Protein AF-A0A2M9P1R9-F1 (afdb_monomer_lite)

Foldseek 3Di:
DQQAPDPVLQHGDPPDDPVNLVVLVVVLVPDDDDDVSVVSVVSSVSSVVNNVVVVVLVVLLVVLVCLLCQQAPDPVLQHGDPPRDPVSLVVSVVSLVPHDDDDSSVVSVVSSVSSVVNNVVVVVLVVLLVVLVCLLCQQAPDPVLQHGDPPRDPVSLVVSLVSLVPHDDDDSSVVSVVSSVSSVVNNVVVVVVVVVVVVLVVLQCQQAPDPVSPHGDPPRDPVSVVVSVD

Sequence (230 aa):
EDLFTNDKFDTLKGSTNQGAIDEAQAAVNKLPAGAEKDRLQDLVNKAKDLLKKKEEAEKEQADAKKKVEDLFTDNKFDTLKGSTNQAAVDEAQAAVNKLPAGAEKDRLQNLVNKAKDLLKKKEEAEKEQADAKKKVEDLFTDNKFDTLKGSTNQAAVDEAEAAVNKLPAGAEKDRLQDLVNKAKDLLKKKEEAEKEQADAKKKVEDLFTDNKFDTLKGSTNQAAVDEAQA

pLDDT: mean 95.57, std 3.81, range [62.47, 98.81]

Secondary structure (DSSP, 8-state):
-TTBSSTT--SB-TT--HHHHHHHHHHHHTSPSSHHHHHHHHHHHHHHHHHHHHHHHHHHHHHHHHHHHTTBSSTT--SB-TT--HHHHHHHHHHHHHSPSSHHHHHHHHHHHHHHHHHHHHHHHHHHHHHHHHHHHTTBSSTT--SB-TT--HHHHHHHHHHHHHSPSSHHHHHHHHHHHHHHHHHHHHHHHHHHHHHHHHHHHTTBSSTT--SB-TT--HHHHHHHH-

Structure (mmCIF, N/CA/C/O backbone):
data_AF-A0A2M9P1R9-F1
#
_entry.id   AF-A0A2M9P1R9-F1
#
loop_
_atom_site.group_PDB
_atom_site.id
_atom_site.type_symbol
_atom_site.label_atom_id
_atom_site.label_alt_id
_atom_site.label_comp_id
_atom_site.label_asym_id
_atom_site.label_entity_id
_atom_site.label_seq_id
_atom_site.pdbx_PDB_ins_code
_atom_site.Cartn_x
_atom_site.Cartn_y
_atom_site.Cartn_z
_atom_site.occupancy
_atom_site.B_iso_or_equiv
_atom_site.auth_seq_id
_atom_site.auth_comp_id
_atom_site.auth_asym_id
_atom_site.auth_atom_id
_atom_site.pdbx_PDB_model_num
ATOM 1 N N . GLU A 1 1 ? 29.210 -3.640 -43.441 1.00 62.47 1 GLU A N 1
ATOM 2 C CA . GLU A 1 1 ? 27.883 -4.299 -43.368 1.00 62.47 1 GLU A CA 1
ATOM 3 C C . GLU A 1 1 ? 27.791 -5.288 -42.201 1.00 62.47 1 GLU A C 1
ATOM 5 O O . GLU A 1 1 ? 26.739 -5.388 -41.585 1.00 62.47 1 GLU A O 1
ATOM 10 N N . ASP A 1 2 ? 28.905 -5.896 -41.777 1.00 85.44 2 ASP A N 1
ATOM 11 C CA . ASP A 1 2 ? 28.933 -6.906 -40.707 1.00 85.44 2 ASP A CA 1
ATOM 12 C C . ASP A 1 2 ? 28.475 -6.482 -39.297 1.00 85.44 2 ASP A C 1
ATOM 14 O O . ASP A 1 2 ? 28.305 -7.344 -38.436 1.00 85.44 2 ASP A O 1
ATOM 18 N N . LEU A 1 3 ? 28.240 -5.190 -39.050 1.00 93.25 3 LEU A N 1
ATOM 19 C CA . LEU A 1 3 ? 27.732 -4.670 -37.773 1.00 93.25 3 LEU A CA 1
ATOM 20 C C . LEU A 1 3 ? 26.210 -4.833 -37.608 1.00 93.25 3 LEU A C 1
ATOM 22 O O . LEU A 1 3 ? 25.693 -4.714 -36.499 1.00 93.25 3 LEU A O 1
ATOM 26 N N . PHE A 1 4 ? 25.477 -5.087 -38.692 1.00 96.25 4 PHE A N 1
ATOM 27 C CA . PHE A 1 4 ? 24.015 -5.055 -38.700 1.00 96.25 4 PHE A CA 1
ATOM 28 C C . PHE A 1 4 ? 23.417 -6.438 -38.949 1.00 96.25 4 PHE A C 1
ATOM 30 O O . PHE A 1 4 ? 24.048 -7.302 -39.556 1.00 96.25 4 PHE A O 1
ATOM 37 N N . THR A 1 5 ? 22.195 -6.665 -38.469 1.00 94.00 5 THR A N 1
ATOM 38 C CA . THR A 1 5 ? 21.469 -7.931 -38.686 1.00 94.00 5 THR A CA 1
ATOM 39 C C . THR A 1 5 ? 20.738 -7.985 -40.025 1.00 94.00 5 THR A C 1
ATOM 41 O O . THR A 1 5 ? 20.288 -9.058 -40.420 1.00 94.00 5 THR A O 1
ATOM 44 N N . ASN A 1 6 ? 20.580 -6.845 -40.702 1.00 90.75 6 ASN A N 1
ATOM 45 C CA . ASN A 1 6 ? 19.807 -6.720 -41.930 1.00 90.75 6 ASN A CA 1
ATOM 46 C C . ASN A 1 6 ? 20.352 -5.609 -42.845 1.00 90.75 6 ASN A C 1
ATOM 48 O O . ASN A 1 6 ? 21.078 -4.715 -42.404 1.00 90.75 6 ASN A O 1
ATOM 52 N N . ASP A 1 7 ? 19.907 -5.628 -44.102 1.00 92.12 7 ASP A N 1
ATOM 53 C CA . ASP A 1 7 ? 20.317 -4.673 -45.143 1.00 92.12 7 ASP A CA 1
ATOM 54 C C . ASP A 1 7 ? 19.655 -3.289 -45.011 1.00 92.12 7 ASP A C 1
ATOM 56 O O . ASP A 1 7 ? 19.981 -2.357 -45.743 1.00 92.12 7 ASP A O 1
ATOM 60 N N . LYS A 1 8 ? 18.715 -3.119 -44.068 1.00 93.00 8 LYS A N 1
ATOM 61 C CA . LYS A 1 8 ? 18.160 -1.800 -43.705 1.00 93.00 8 LYS A CA 1
ATOM 62 C C . LYS A 1 8 ? 19.070 -1.049 -42.730 1.00 93.00 8 LYS A C 1
ATOM 64 O O . LYS A 1 8 ? 18.886 0.153 -42.499 1.00 93.00 8 LYS A O 1
ATOM 69 N N . PHE A 1 9 ? 20.058 -1.740 -42.156 1.00 92.94 9 PHE A N 1
ATOM 70 C CA . PHE A 1 9 ? 21.024 -1.207 -41.203 1.00 92.94 9 PHE A CA 1
ATOM 71 C C . PHE A 1 9 ? 20.356 -0.495 -40.017 1.00 92.94 9 PHE A C 1
ATOM 73 O O . PHE A 1 9 ? 20.849 0.523 -39.540 1.00 92.94 9 PHE A O 1
ATOM 80 N N . ASP A 1 10 ? 19.172 -0.943 -39.602 1.00 93.44 10 ASP A N 1
ATOM 81 C CA . ASP A 1 10 ? 18.395 -0.339 -38.508 1.00 93.44 10 ASP A CA 1
ATOM 82 C C . ASP A 1 10 ? 18.573 -1.079 -37.174 1.00 93.44 10 ASP A C 1
ATOM 84 O O . ASP A 1 10 ? 18.179 -0.570 -36.127 1.00 93.44 10 ASP A O 1
ATOM 88 N N . THR A 1 11 ? 19.215 -2.247 -37.211 1.00 93.75 11 THR A N 1
ATOM 89 C CA . THR A 1 11 ? 19.375 -3.144 -36.070 1.00 93.75 11 THR A CA 1
ATOM 90 C C . THR A 1 11 ? 20.806 -3.675 -36.020 1.00 93.75 11 THR A C 1
ATOM 92 O O . THR A 1 11 ? 21.310 -4.231 -37.000 1.00 93.75 11 THR A O 1
ATOM 95 N N . LEU A 1 12 ? 21.467 -3.507 -34.874 1.00 95.62 12 LEU A N 1
ATOM 96 C CA . LEU A 1 12 ? 22.817 -4.022 -34.633 1.00 95.62 12 LEU A CA 1
ATOM 97 C C . LEU A 1 12 ? 22.803 -5.523 -34.333 1.00 95.62 12 LEU A C 1
ATOM 99 O O . LEU A 1 12 ? 21.869 -6.027 -33.704 1.00 95.62 12 LEU A O 1
ATOM 103 N N . LYS A 1 13 ? 23.868 -6.238 -34.718 1.00 94.31 13 LYS A N 1
ATOM 104 C CA . LYS A 1 13 ? 24.089 -7.606 -34.226 1.00 94.31 13 LYS A CA 1
ATOM 105 C C . LYS A 1 13 ? 24.309 -7.573 -32.710 1.00 94.31 13 LYS A C 1
ATOM 107 O O . LYS A 1 13 ? 24.855 -6.617 -32.164 1.00 94.31 13 LYS A O 1
ATOM 112 N N . GLY A 1 14 ? 23.935 -8.652 -32.019 1.00 88.56 14 GLY A N 1
ATOM 113 C CA . GLY A 1 14 ? 24.129 -8.761 -30.566 1.00 88.56 14 GLY A CA 1
ATOM 114 C C . GLY A 1 14 ? 25.594 -8.619 -30.128 1.00 88.56 14 GLY A C 1
ATOM 115 O O . GLY A 1 14 ? 25.853 -8.108 -29.043 1.00 88.56 14 GLY A O 1
ATOM 116 N N . SER A 1 15 ? 26.535 -9.009 -30.994 1.00 91.56 15 SER A N 1
ATOM 117 C CA . SER A 1 15 ? 27.983 -8.902 -30.785 1.00 91.56 15 SER A CA 1
ATOM 118 C C . SER A 1 15 ? 28.572 -7.523 -31.102 1.00 91.56 15 SER A C 1
ATOM 120 O O . SER A 1 15 ? 29.753 -7.304 -30.845 1.00 91.56 15 SER A O 1
ATOM 122 N N . THR A 1 16 ? 27.798 -6.598 -31.676 1.00 95.50 16 THR A N 1
ATOM 123 C CA . THR A 1 16 ? 28.301 -5.264 -32.005 1.00 95.50 16 THR A CA 1
ATOM 124 C C . THR A 1 16 ? 28.419 -4.423 -30.741 1.00 95.50 16 THR A C 1
ATOM 126 O O . THR A 1 16 ? 27.421 -4.063 -30.119 1.00 95.50 16 THR A O 1
ATOM 129 N N . ASN A 1 17 ? 29.661 -4.114 -30.382 1.00 95.38 17 ASN A N 1
ATOM 130 C CA . ASN A 1 17 ? 30.047 -3.258 -29.268 1.00 95.38 17 ASN A CA 1
ATOM 131 C C . ASN A 1 17 ? 30.919 -2.097 -29.778 1.00 95.38 17 ASN A C 1
ATOM 133 O O . ASN A 1 17 ? 31.201 -2.005 -30.976 1.00 95.38 17 ASN A O 1
ATOM 137 N N . GLN A 1 18 ? 31.364 -1.224 -28.870 1.00 95.88 18 GLN A N 1
ATOM 138 C CA . GLN A 1 18 ? 32.202 -0.080 -29.234 1.00 95.88 18 GLN A CA 1
ATOM 139 C C . GLN A 1 18 ? 33.486 -0.508 -29.966 1.00 95.88 18 GLN A C 1
ATOM 141 O O . GLN A 1 18 ? 33.831 0.095 -30.975 1.00 95.88 18 GLN A O 1
ATOM 146 N N . GLY A 1 19 ? 34.129 -1.602 -29.540 1.00 96.50 19 GLY A N 1
ATOM 147 C CA . GLY A 1 19 ? 35.334 -2.126 -30.193 1.00 96.50 19 GLY A CA 1
ATOM 148 C C . GLY A 1 19 ? 35.099 -2.544 -31.648 1.00 96.50 19 GLY A C 1
ATOM 149 O O . GLY A 1 19 ? 35.851 -2.142 -32.530 1.00 96.50 19 GLY A O 1
ATOM 150 N N . ALA A 1 20 ? 34.010 -3.265 -31.929 1.00 96.50 20 ALA A N 1
ATOM 151 C CA . ALA A 1 20 ? 33.646 -3.652 -33.295 1.00 96.50 20 ALA A CA 1
ATOM 152 C C . ALA A 1 20 ? 33.362 -2.432 -34.193 1.00 96.50 20 ALA A C 1
ATOM 154 O O . ALA A 1 20 ? 33.683 -2.428 -35.384 1.00 96.50 20 ALA A O 1
ATOM 155 N N . ILE A 1 21 ? 32.767 -1.378 -33.627 1.00 97.25 21 ILE A N 1
ATOM 156 C CA . ILE A 1 21 ? 32.527 -0.116 -34.335 1.00 97.25 21 ILE A CA 1
ATOM 157 C C . ILE A 1 21 ? 33.845 0.628 -34.589 1.00 97.25 21 ILE A C 1
ATOM 159 O O . ILE A 1 21 ? 34.036 1.159 -35.684 1.00 97.25 21 ILE A O 1
ATOM 163 N N . ASP A 1 22 ? 34.759 0.652 -33.619 1.00 97.62 22 ASP A N 1
ATOM 164 C CA . ASP A 1 22 ? 36.067 1.300 -33.746 1.00 97.62 22 ASP A CA 1
ATOM 165 C C . ASP A 1 22 ? 36.947 0.600 -34.793 1.00 97.62 22 ASP A C 1
ATOM 167 O O . ASP A 1 22 ? 37.595 1.261 -35.609 1.00 97.62 22 ASP A O 1
ATOM 171 N N . GLU A 1 23 ? 36.912 -0.733 -34.847 1.00 96.56 23 GLU A N 1
ATOM 172 C CA . GLU A 1 23 ? 37.567 -1.524 -35.894 1.00 96.56 23 GLU A CA 1
ATOM 173 C C . GLU A 1 23 ? 37.007 -1.200 -37.286 1.00 96.56 23 GLU A C 1
ATOM 175 O O . GLU A 1 23 ? 37.770 -0.948 -38.226 1.00 96.56 23 GLU A O 1
ATOM 180 N N . ALA A 1 24 ? 35.677 -1.132 -37.420 1.00 96.12 24 ALA A N 1
ATOM 181 C CA . ALA A 1 24 ? 35.032 -0.737 -38.669 1.00 96.12 24 ALA A CA 1
ATOM 182 C C . ALA A 1 24 ? 35.410 0.699 -39.067 1.00 96.12 24 ALA A C 1
ATOM 184 O O . ALA A 1 24 ? 35.741 0.955 -40.226 1.00 96.12 24 ALA A O 1
ATOM 185 N N . GLN A 1 25 ? 35.439 1.629 -38.109 1.00 97.31 25 GLN A N 1
ATOM 186 C CA . GLN A 1 25 ? 35.868 3.009 -38.329 1.00 97.31 25 GLN A CA 1
ATOM 187 C C . GLN A 1 25 ? 37.317 3.077 -38.832 1.00 97.31 25 GLN A C 1
ATOM 189 O O . GLN A 1 25 ? 37.615 3.819 -39.771 1.00 97.31 25 GLN A O 1
ATOM 194 N N . ALA A 1 26 ? 38.221 2.295 -38.238 1.00 97.44 26 ALA A N 1
ATOM 195 C CA . ALA A 1 26 ? 39.617 2.230 -38.654 1.00 97.44 26 ALA A CA 1
ATOM 196 C C . ALA A 1 26 ? 39.770 1.663 -40.075 1.00 97.44 26 ALA A C 1
ATOM 198 O O . ALA A 1 26 ? 40.600 2.154 -40.842 1.00 97.44 26 ALA A O 1
ATOM 199 N N . ALA A 1 27 ? 38.964 0.664 -40.446 1.00 96.50 27 ALA A N 1
ATOM 200 C CA . ALA A 1 27 ? 38.936 0.125 -41.803 1.00 96.50 27 ALA A CA 1
ATOM 201 C C . ALA A 1 27 ? 38.442 1.166 -42.823 1.00 96.50 27 ALA A C 1
ATOM 203 O O . ALA A 1 27 ? 39.102 1.378 -43.840 1.00 96.50 27 ALA A O 1
ATOM 204 N N . VAL A 1 28 ? 37.350 1.879 -42.521 1.00 97.12 28 VAL A N 1
ATOM 205 C CA . VAL A 1 28 ? 36.814 2.955 -43.376 1.00 97.12 28 VAL A CA 1
ATOM 206 C C . VAL A 1 28 ? 37.830 4.084 -43.560 1.00 97.12 28 VAL A C 1
ATOM 208 O O . VAL A 1 28 ? 38.023 4.576 -44.672 1.00 97.12 28 VAL A O 1
ATOM 211 N N . ASN A 1 29 ? 38.556 4.458 -42.503 1.00 97.12 29 ASN A N 1
ATOM 212 C CA . ASN A 1 29 ? 39.554 5.528 -42.562 1.00 97.12 29 ASN A CA 1
ATOM 213 C C . ASN A 1 29 ? 40.693 5.248 -43.557 1.00 97.12 29 ASN A C 1
ATOM 215 O O . ASN A 1 29 ? 41.215 6.199 -44.142 1.00 97.12 29 ASN A O 1
ATOM 219 N N . LYS A 1 30 ? 41.039 3.971 -43.785 1.00 97.25 30 LYS A N 1
ATOM 220 C CA . LYS A 1 30 ? 42.086 3.540 -44.733 1.00 97.25 30 LYS A CA 1
ATOM 221 C C . LYS A 1 30 ? 41.665 3.635 -46.202 1.00 97.25 30 LYS A C 1
ATOM 223 O O . LYS A 1 30 ? 42.525 3.541 -47.074 1.00 97.25 30 LYS A O 1
ATOM 228 N N . LEU A 1 31 ? 40.374 3.804 -46.491 1.00 96.31 31 LEU A N 1
ATOM 229 C CA . LEU A 1 31 ? 39.885 3.909 -47.863 1.00 96.31 31 LEU A CA 1
ATOM 230 C C . LEU A 1 31 ? 40.268 5.262 -48.490 1.00 96.31 31 LEU A C 1
ATOM 232 O O . LEU A 1 31 ? 40.310 6.280 -47.783 1.00 96.31 31 LEU A O 1
ATOM 236 N N . PRO A 1 32 ? 40.517 5.311 -49.810 1.00 96.69 32 PRO A N 1
ATOM 237 C CA . PRO A 1 32 ? 40.631 6.574 -50.531 1.00 96.69 32 PRO A CA 1
ATOM 238 C C . PRO A 1 32 ? 39.305 7.348 -50.482 1.00 96.69 32 PRO A C 1
ATOM 240 O O . PRO A 1 32 ? 38.240 6.767 -50.279 1.00 96.69 32 PRO A O 1
ATOM 243 N N . ALA A 1 33 ? 39.369 8.669 -50.655 1.00 96.88 33 ALA A N 1
ATOM 244 C CA . ALA A 1 33 ? 38.169 9.499 -50.720 1.00 96.88 33 ALA A CA 1
ATOM 245 C C . ALA A 1 33 ? 37.286 9.096 -51.914 1.00 96.88 33 ALA A C 1
ATOM 247 O O . ALA A 1 33 ? 37.792 8.843 -53.008 1.00 96.88 33 ALA A O 1
ATOM 248 N N . GLY A 1 34 ? 35.973 9.045 -51.695 1.00 97.00 34 GLY A N 1
ATOM 249 C CA . GLY A 1 34 ? 34.996 8.677 -52.713 1.00 97.00 34 GLY A CA 1
ATOM 250 C C . GLY A 1 34 ? 33.681 8.202 -52.102 1.00 97.00 34 GLY A C 1
ATOM 251 O O . GLY A 1 34 ? 33.606 7.918 -50.908 1.00 97.00 34 GLY A O 1
ATOM 252 N N . ALA A 1 35 ? 32.665 8.056 -52.953 1.00 97.06 35 ALA A N 1
ATOM 253 C CA . ALA A 1 35 ? 31.289 7.780 -52.537 1.00 97.06 35 ALA A CA 1
ATOM 254 C C . ALA A 1 35 ? 31.135 6.541 -51.634 1.00 97.06 35 ALA A C 1
ATOM 256 O O . ALA A 1 35 ? 30.308 6.540 -50.728 1.00 97.06 35 ALA A O 1
ATOM 257 N N . GLU A 1 36 ? 31.939 5.493 -51.844 1.00 95.44 36 GLU A N 1
ATOM 258 C CA . GLU A 1 36 ? 31.879 4.291 -51.001 1.00 95.44 36 GLU A CA 1
ATOM 259 C C . GLU A 1 36 ? 32.439 4.542 -49.594 1.00 95.44 36 GLU A C 1
ATOM 261 O O . GLU A 1 36 ? 31.877 4.060 -48.613 1.00 95.44 36 GLU A O 1
ATOM 266 N N . LYS A 1 37 ? 33.509 5.341 -49.468 1.00 96.38 37 LYS A N 1
ATOM 267 C CA . LYS A 1 37 ? 34.027 5.743 -48.155 1.00 96.38 37 LYS A CA 1
ATOM 268 C C . LYS A 1 37 ? 32.981 6.557 -47.398 1.00 96.38 37 LYS A C 1
ATOM 270 O O . LYS A 1 37 ? 32.765 6.289 -46.220 1.00 96.38 37 LYS A O 1
ATOM 275 N N . ASP A 1 38 ? 32.318 7.487 -48.081 1.00 97.38 38 ASP A N 1
ATOM 276 C CA . ASP A 1 38 ? 31.268 8.322 -47.492 1.00 97.38 38 ASP A CA 1
ATOM 277 C C . ASP A 1 38 ? 30.080 7.461 -47.027 1.00 97.38 38 ASP A C 1
ATOM 279 O O . ASP A 1 38 ? 29.680 7.527 -45.866 1.00 97.38 38 ASP A O 1
ATOM 283 N N . ARG A 1 39 ? 29.602 6.540 -47.877 1.00 96.31 39 ARG A N 1
ATOM 284 C CA . ARG A 1 39 ? 28.540 5.579 -47.528 1.00 96.31 39 ARG A CA 1
ATOM 285 C C . ARG A 1 39 ? 28.902 4.732 -46.305 1.00 96.31 39 ARG A C 1
ATOM 287 O O . ARG A 1 39 ? 28.077 4.542 -45.411 1.00 96.31 39 ARG A O 1
ATOM 294 N N . LEU A 1 40 ? 30.117 4.184 -46.255 1.00 96.25 40 LEU A N 1
ATOM 295 C CA . LEU A 1 40 ? 30.555 3.363 -45.125 1.00 96.25 40 LEU A CA 1
ATOM 296 C C . LEU A 1 40 ? 30.740 4.195 -43.850 1.00 96.25 40 LEU A C 1
ATOM 298 O O . LEU A 1 40 ? 30.442 3.706 -42.759 1.00 96.25 40 LEU A O 1
ATOM 302 N N . GLN A 1 41 ? 31.178 5.449 -43.974 1.00 96.88 41 GLN A N 1
ATOM 303 C CA . GLN A 1 41 ? 31.269 6.380 -42.855 1.00 96.88 41 GLN A CA 1
ATOM 304 C C . GLN A 1 41 ? 29.885 6.672 -42.259 1.00 96.88 41 GLN A C 1
ATOM 306 O O . GLN A 1 41 ? 29.736 6.650 -41.034 1.00 96.88 41 GLN A O 1
ATOM 311 N N . ASP A 1 42 ? 28.867 6.860 -43.100 1.00 96.62 42 ASP A N 1
ATOM 312 C CA . ASP A 1 42 ? 27.479 7.036 -42.664 1.00 96.62 42 ASP A CA 1
ATOM 313 C C . ASP A 1 42 ? 26.949 5.799 -41.931 1.00 96.62 42 ASP A C 1
ATOM 315 O O . ASP A 1 42 ? 26.317 5.920 -40.879 1.00 96.62 42 ASP A O 1
ATOM 319 N N . LEU A 1 43 ? 27.255 4.593 -42.422 1.00 96.69 43 LEU A N 1
ATOM 320 C CA . LEU A 1 43 ? 26.881 3.348 -41.743 1.00 96.69 43 LEU A CA 1
ATOM 321 C C . LEU A 1 43 ? 27.576 3.190 -40.385 1.00 96.69 43 LEU A C 1
ATOM 323 O O . LEU A 1 43 ? 26.938 2.764 -39.423 1.00 96.69 43 LEU A O 1
ATOM 327 N N . VAL A 1 44 ? 28.857 3.553 -40.273 1.00 96.75 44 VAL A N 1
ATOM 328 C CA . VAL A 1 44 ? 29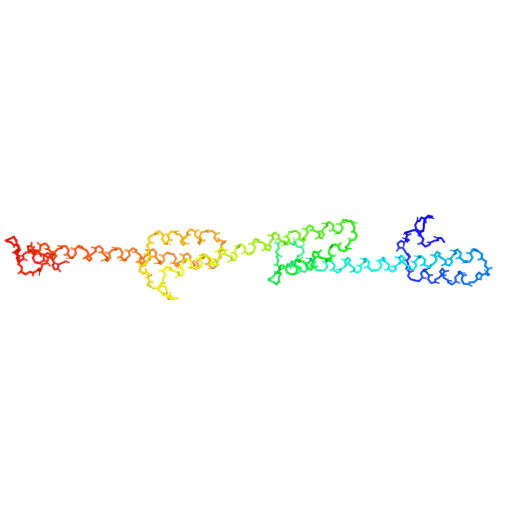.575 3.544 -38.989 1.00 96.75 44 VAL A CA 1
ATOM 329 C C . VAL A 1 44 ? 28.961 4.553 -38.014 1.00 96.75 44 VAL A C 1
ATOM 331 O O . VAL A 1 44 ? 28.756 4.225 -36.845 1.00 96.75 44 VAL A O 1
ATOM 334 N N . ASN A 1 45 ? 28.607 5.754 -38.477 1.00 96.69 45 ASN A N 1
ATOM 335 C CA . ASN A 1 45 ? 27.930 6.757 -37.650 1.00 96.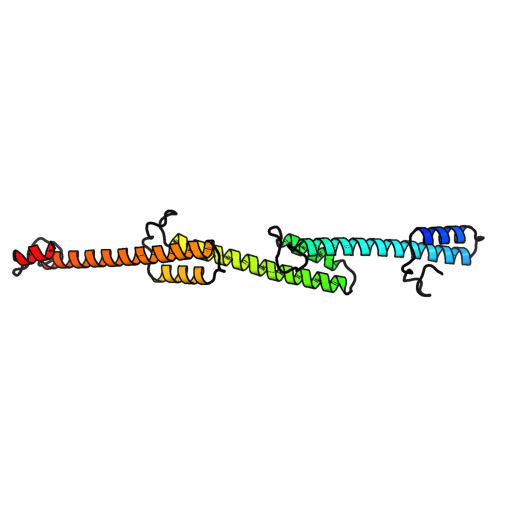69 45 ASN A CA 1
ATOM 336 C C . ASN A 1 45 ? 26.548 6.267 -37.188 1.00 96.69 45 ASN A C 1
ATOM 338 O O . ASN A 1 45 ? 26.240 6.329 -35.999 1.00 96.69 45 ASN A O 1
ATOM 342 N N . LYS A 1 46 ? 25.763 5.662 -38.087 1.00 96.25 46 LYS A N 1
ATOM 343 C CA . LYS A 1 46 ? 24.479 5.035 -37.745 1.00 96.25 46 LYS A CA 1
ATOM 344 C C . LYS A 1 46 ? 24.642 3.923 -36.705 1.00 96.25 46 LYS A C 1
ATOM 346 O O . LYS A 1 46 ? 23.829 3.821 -35.789 1.00 96.25 46 LYS A O 1
ATOM 351 N N . ALA A 1 47 ? 25.691 3.105 -36.813 1.00 96.75 47 ALA A N 1
ATOM 352 C CA . ALA A 1 47 ? 25.981 2.068 -35.827 1.00 96.75 47 ALA A CA 1
ATOM 353 C C . ALA A 1 47 ? 26.286 2.660 -34.440 1.00 96.75 47 ALA A C 1
ATOM 355 O O . ALA A 1 47 ? 25.784 2.138 -33.447 1.00 96.75 47 ALA A O 1
ATOM 356 N N . LYS A 1 48 ? 27.043 3.768 -34.366 1.00 96.62 48 LYS A N 1
ATOM 357 C CA . LYS A 1 48 ? 27.309 4.488 -33.104 1.00 96.62 48 LYS A CA 1
ATOM 358 C C . LYS A 1 48 ? 26.017 4.986 -32.459 1.00 96.62 48 LYS A C 1
ATOM 360 O O . LYS A 1 48 ? 25.801 4.757 -31.271 1.00 96.62 48 LYS A O 1
ATOM 365 N N . ASP A 1 49 ? 25.137 5.603 -33.245 1.00 96.56 49 ASP A N 1
ATOM 366 C CA . ASP A 1 49 ? 23.855 6.109 -32.748 1.00 96.56 49 ASP A CA 1
ATOM 367 C C . ASP A 1 49 ? 22.950 4.984 -32.229 1.00 96.56 49 ASP A C 1
ATOM 369 O O . ASP A 1 49 ? 22.316 5.123 -31.181 1.00 96.56 49 ASP A O 1
ATOM 373 N N . LEU A 1 50 ? 22.889 3.854 -32.941 1.00 95.81 50 LEU A N 1
ATOM 374 C CA . LEU A 1 50 ? 22.121 2.688 -32.503 1.00 95.81 50 LEU A CA 1
ATOM 375 C C . LEU A 1 50 ? 22.710 2.044 -31.245 1.00 95.81 50 LEU A C 1
ATOM 377 O O . LEU A 1 50 ? 21.944 1.644 -30.370 1.00 95.81 50 LEU A O 1
ATOM 381 N N . LEU A 1 51 ? 24.041 1.960 -31.133 1.00 95.75 51 LEU A N 1
ATOM 382 C CA . LEU A 1 51 ? 24.694 1.416 -29.943 1.00 95.75 51 LEU A CA 1
ATOM 383 C C . LEU A 1 51 ? 24.381 2.284 -28.723 1.00 95.75 51 LEU A C 1
ATOM 385 O O . LEU A 1 51 ? 23.943 1.761 -27.704 1.00 95.75 51 LEU A O 1
ATOM 389 N N . LYS A 1 52 ? 24.496 3.609 -28.859 1.00 95.44 52 LYS A N 1
ATOM 390 C CA . LYS A 1 52 ? 24.146 4.551 -27.793 1.00 95.44 52 LYS A CA 1
ATOM 391 C C . LYS A 1 52 ? 22.689 4.396 -27.344 1.00 95.44 52 LYS A C 1
ATOM 393 O O . LYS A 1 52 ? 22.428 4.293 -26.150 1.00 95.44 52 LYS A O 1
ATOM 398 N N . LYS A 1 53 ? 21.742 4.319 -28.288 1.00 92.75 53 LYS A N 1
ATOM 399 C CA . LYS A 1 53 ? 20.319 4.088 -27.972 1.00 92.75 53 LYS A CA 1
ATOM 400 C C . LYS A 1 53 ? 20.091 2.757 -27.259 1.00 92.75 53 LYS A C 1
ATOM 402 O O . LYS A 1 53 ? 19.267 2.687 -26.353 1.00 92.75 53 LYS A O 1
ATOM 407 N N . LYS A 1 54 ? 20.804 1.703 -27.666 1.00 91.12 54 LYS A N 1
ATOM 408 C CA . LYS A 1 54 ? 20.739 0.390 -27.017 1.00 91.12 54 LYS A CA 1
ATOM 409 C C . LYS A 1 54 ? 21.228 0.472 -25.568 1.00 91.12 54 LYS A C 1
ATOM 411 O O . LYS A 1 54 ? 20.530 0.004 -24.677 1.00 91.12 54 LYS A O 1
ATOM 416 N N . GLU A 1 55 ? 22.373 1.107 -25.327 1.00 92.44 55 GLU A N 1
ATOM 417 C CA . GLU A 1 55 ? 22.921 1.293 -23.977 1.00 92.44 55 GLU A CA 1
ATOM 418 C C . GLU A 1 55 ? 22.006 2.144 -23.083 1.00 92.44 55 GLU A C 1
ATOM 420 O O . GLU A 1 55 ? 21.852 1.863 -21.895 1.00 92.44 55 GLU A O 1
ATOM 425 N N . GLU A 1 56 ? 21.387 3.191 -23.635 1.00 92.31 56 GLU A N 1
ATOM 426 C CA . GLU A 1 56 ? 20.390 4.002 -22.928 1.00 92.31 56 GLU A CA 1
ATOM 427 C C . GLU A 1 56 ? 19.156 3.167 -22.558 1.00 92.31 56 GLU A C 1
ATOM 429 O O . GLU A 1 56 ? 18.754 3.167 -21.395 1.00 92.31 56 GLU A O 1
ATOM 434 N N . ALA A 1 57 ? 18.615 2.383 -23.496 1.00 90.38 57 ALA A N 1
ATOM 435 C CA . ALA A 1 57 ? 17.476 1.503 -23.240 1.00 90.38 57 ALA A CA 1
ATOM 436 C C . ALA A 1 57 ? 17.783 0.426 -22.181 1.00 90.38 57 ALA A C 1
ATOM 438 O O . ALA A 1 57 ? 16.943 0.146 -21.327 1.00 90.38 57 ALA A O 1
ATOM 439 N N . GLU A 1 58 ? 18.989 -0.153 -22.189 1.00 91.94 58 GLU A N 1
ATOM 440 C CA . GLU A 1 58 ? 19.431 -1.112 -21.166 1.00 91.94 58 GLU A CA 1
ATOM 441 C C . GLU A 1 58 ? 19.506 -0.465 -19.772 1.00 91.94 58 GLU A C 1
ATOM 443 O O . GLU A 1 58 ? 19.076 -1.064 -18.782 1.00 91.94 58 GLU A O 1
ATOM 448 N N . LYS A 1 59 ? 19.991 0.783 -19.678 1.00 94.12 59 LYS A N 1
ATOM 449 C CA . LYS A 1 59 ? 20.010 1.544 -18.416 1.00 94.12 59 LYS A CA 1
ATOM 450 C C . LYS A 1 59 ? 18.605 1.854 -17.915 1.00 94.12 59 LYS A C 1
ATOM 452 O O . LYS A 1 59 ? 18.338 1.682 -16.728 1.00 94.12 59 LYS A O 1
ATOM 457 N N . GLU A 1 60 ? 17.70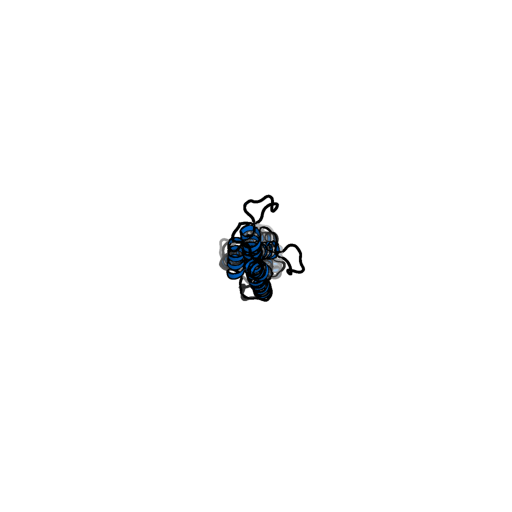9 2.289 -18.798 1.00 95.50 60 GLU A N 1
ATOM 458 C CA . GLU A 1 60 ? 16.310 2.548 -18.447 1.00 95.50 60 GLU A CA 1
ATOM 459 C C . GLU A 1 60 ? 15.606 1.274 -17.973 1.00 95.50 60 GLU A C 1
ATOM 461 O O . GLU A 1 60 ? 14.891 1.301 -16.971 1.00 95.50 60 GLU A O 1
ATOM 466 N N . GLN A 1 61 ? 15.855 0.141 -18.636 1.00 96.25 61 GLN A N 1
ATOM 467 C CA . GLN A 1 61 ? 15.320 -1.159 -18.234 1.00 96.25 61 GLN A CA 1
ATOM 468 C C . GLN A 1 61 ? 15.821 -1.575 -16.847 1.00 96.25 61 GLN A C 1
ATOM 470 O O . GLN A 1 61 ? 15.025 -2.025 -16.020 1.00 96.25 61 GLN A O 1
ATOM 475 N N . ALA A 1 62 ? 17.115 -1.402 -16.566 1.00 97.25 62 ALA A N 1
ATOM 476 C CA . ALA A 1 62 ? 17.691 -1.701 -15.258 1.00 97.25 62 ALA A CA 1
ATOM 477 C C . ALA A 1 62 ? 17.135 -0.789 -14.147 1.00 97.25 62 ALA A C 1
ATOM 479 O O . ALA A 1 62 ? 16.801 -1.280 -13.067 1.00 97.25 62 ALA A O 1
ATOM 480 N N . ASP A 1 63 ? 16.991 0.515 -14.412 1.00 97.62 63 ASP A N 1
ATOM 481 C CA . ASP A 1 63 ? 16.395 1.481 -13.478 1.00 97.62 63 ASP A CA 1
ATOM 482 C C . ASP A 1 63 ? 14.930 1.144 -13.172 1.00 97.62 63 ASP A C 1
ATOM 484 O O . ASP A 1 63 ? 14.542 1.056 -12.005 1.00 97.62 63 ASP A O 1
ATOM 488 N N . ALA A 1 64 ? 14.126 0.880 -14.207 1.00 98.50 64 ALA A N 1
ATOM 489 C CA . ALA A 1 64 ? 12.728 0.495 -14.051 1.00 98.50 64 ALA A CA 1
ATOM 490 C C . ALA A 1 64 ? 12.587 -0.807 -13.257 1.00 98.50 64 ALA A C 1
ATOM 492 O O . ALA A 1 64 ? 11.800 -0.867 -12.311 1.00 98.50 64 ALA A O 1
ATOM 493 N N . LYS A 1 65 ? 13.389 -1.828 -13.586 1.00 98.44 65 LYS A N 1
ATOM 494 C CA . LYS A 1 65 ? 13.405 -3.094 -12.850 1.00 98.44 65 LYS A CA 1
ATOM 495 C C . LYS A 1 65 ? 13.717 -2.867 -11.374 1.00 98.44 65 LYS A C 1
ATOM 497 O O . LYS A 1 65 ? 12.956 -3.313 -10.521 1.00 98.44 65 LYS A O 1
ATOM 502 N N . LYS A 1 66 ? 14.783 -2.120 -11.075 1.00 98.19 66 LYS A N 1
ATOM 503 C CA . LYS A 1 66 ? 15.182 -1.818 -9.699 1.00 98.19 66 LYS A CA 1
ATOM 504 C C . LYS A 1 66 ? 14.068 -1.106 -8.935 1.00 98.19 66 LYS A C 1
ATOM 506 O O . LYS A 1 66 ? 13.728 -1.540 -7.843 1.00 98.19 66 LYS A O 1
ATOM 511 N N . LYS A 1 67 ? 13.483 -0.045 -9.500 1.00 98.50 67 LYS A N 1
ATOM 512 C CA . LYS A 1 67 ? 12.414 0.727 -8.843 1.00 98.50 67 LYS A CA 1
ATOM 513 C C . LYS A 1 67 ? 11.181 -0.114 -8.546 1.00 98.50 67 LYS A C 1
ATOM 515 O O . LYS A 1 67 ? 10.627 0.008 -7.463 1.00 98.50 67 LYS A O 1
ATOM 520 N N . VAL A 1 68 ? 10.768 -0.964 -9.486 1.00 98.75 68 VAL A N 1
ATOM 521 C CA . VAL A 1 68 ? 9.607 -1.848 -9.315 1.00 98.75 68 VAL A CA 1
ATOM 522 C C . VAL A 1 68 ? 9.880 -2.924 -8.271 1.00 98.75 68 VAL A C 1
ATOM 524 O O . VAL A 1 68 ? 9.059 -3.121 -7.381 1.00 98.75 68 VAL A O 1
ATOM 527 N N . GLU A 1 69 ? 11.023 -3.607 -8.350 1.00 98.25 69 GLU A N 1
ATOM 528 C CA . GLU A 1 69 ? 11.385 -4.659 -7.393 1.00 98.25 69 GLU A CA 1
ATOM 529 C C . GLU A 1 69 ? 11.596 -4.079 -5.984 1.00 98.25 69 GLU A C 1
ATOM 531 O O . GLU A 1 69 ? 11.206 -4.699 -4.995 1.00 98.25 69 GLU A O 1
ATOM 536 N N . ASP A 1 70 ? 12.099 -2.844 -5.879 1.00 98.19 70 ASP A N 1
ATOM 537 C CA . ASP A 1 70 ? 12.288 -2.148 -4.605 1.00 98.19 70 ASP A CA 1
ATOM 538 C C . ASP A 1 70 ? 10.986 -1.799 -3.869 1.00 98.19 70 ASP A C 1
ATOM 540 O O . ASP A 1 70 ? 11.055 -1.522 -2.668 1.00 98.19 70 ASP A O 1
ATOM 544 N N . LEU A 1 71 ? 9.820 -1.857 -4.526 1.00 98.62 71 LEU A N 1
ATOM 545 C CA . LEU A 1 71 ? 8.516 -1.685 -3.871 1.00 98.62 71 LEU A CA 1
ATOM 546 C C . LEU A 1 71 ? 8.185 -2.845 -2.918 1.00 98.62 71 LEU A C 1
ATOM 548 O O . LEU A 1 71 ? 7.398 -2.672 -1.980 1.00 98.62 71 LEU A O 1
ATOM 552 N N . PHE A 1 72 ? 8.775 -4.019 -3.144 1.00 98.75 72 PHE A N 1
ATOM 553 C CA . PHE A 1 72 ? 8.414 -5.273 -2.488 1.00 98.75 72 PHE A CA 1
ATOM 554 C C . PHE A 1 72 ? 9.491 -5.760 -1.524 1.00 98.75 72 PHE A C 1
ATOM 556 O O . PHE A 1 72 ? 10.669 -5.438 -1.652 1.00 98.75 72 PHE A O 1
ATOM 563 N N . THR A 1 73 ? 9.096 -6.553 -0.531 1.00 98.06 73 THR A N 1
ATOM 564 C CA . THR A 1 73 ? 10.034 -7.097 0.463 1.00 98.06 73 THR A CA 1
ATOM 565 C C . THR A 1 73 ? 10.973 -8.150 -0.115 1.00 98.06 73 THR A C 1
ATOM 567 O O . THR A 1 73 ? 12.085 -8.310 0.382 1.00 98.06 73 THR A O 1
ATOM 570 N N . ASP A 1 74 ? 10.516 -8.886 -1.128 1.00 96.50 74 ASP A N 1
ATOM 571 C CA . ASP A 1 74 ? 11.243 -9.983 -1.755 1.00 96.50 74 ASP A CA 1
ATOM 572 C C . ASP A 1 74 ? 10.772 -10.237 -3.202 1.00 96.50 74 ASP A C 1
ATOM 574 O O . ASP A 1 74 ? 9.870 -9.579 -3.725 1.00 96.50 74 ASP A O 1
ATOM 578 N N . ASN A 1 75 ? 11.373 -11.248 -3.831 1.00 95.88 75 ASN A N 1
ATOM 579 C CA . ASN A 1 75 ? 11.106 -11.648 -5.214 1.00 95.88 75 ASN A CA 1
ATOM 580 C C . ASN A 1 75 ? 9.789 -12.426 -5.411 1.00 95.88 75 ASN A C 1
ATOM 582 O O . ASN A 1 75 ? 9.537 -12.910 -6.514 1.00 95.88 75 ASN A O 1
ATOM 586 N N . LYS A 1 76 ? 8.965 -12.610 -4.370 1.00 97.25 76 LYS A N 1
ATOM 587 C CA . LYS A 1 76 ? 7.603 -13.155 -4.522 1.00 97.25 76 LYS A CA 1
ATOM 588 C C . LYS A 1 76 ? 6.606 -12.054 -4.871 1.00 97.25 76 LYS A C 1
ATOM 590 O O . LYS A 1 76 ? 5.552 -12.327 -5.441 1.00 97.25 76 LYS A O 1
ATOM 595 N N . PHE A 1 77 ? 6.956 -10.802 -4.566 1.00 97.44 77 PHE A N 1
ATOM 596 C CA . PHE A 1 77 ? 6.151 -9.623 -4.875 1.00 97.44 77 PHE A CA 1
ATOM 597 C C . PHE A 1 77 ? 4.741 -9.671 -4.265 1.00 97.44 77 PHE A C 1
ATOM 599 O O . PHE A 1 77 ? 3.791 -9.145 -4.842 1.00 97.44 77 PHE A O 1
ATOM 606 N N . ASP A 1 78 ? 4.576 -10.353 -3.131 1.00 97.44 78 ASP A N 1
ATOM 607 C CA . ASP A 1 78 ? 3.288 -10.491 -2.433 1.00 97.44 78 ASP A CA 1
ATOM 608 C C . ASP A 1 78 ? 3.110 -9.460 -1.311 1.00 97.44 78 ASP A C 1
ATOM 610 O O . ASP A 1 78 ? 1.985 -9.180 -0.903 1.00 97.44 78 ASP A O 1
ATOM 614 N N . THR A 1 79 ? 4.209 -8.851 -0.858 1.00 97.38 79 THR A N 1
ATOM 615 C CA . THR A 1 79 ? 4.229 -7.917 0.271 1.00 97.38 79 THR A CA 1
ATOM 616 C C . THR A 1 79 ? 5.031 -6.671 -0.084 1.00 97.38 79 THR A C 1
ATOM 618 O O . THR A 1 79 ? 6.137 -6.760 -0.622 1.00 97.38 79 THR A O 1
ATOM 621 N N . LEU A 1 80 ? 4.483 -5.496 0.232 1.00 98.31 80 LEU A N 1
ATOM 622 C CA . LEU A 1 80 ? 5.169 -4.215 0.060 1.00 98.31 80 LEU A CA 1
ATOM 623 C C . LEU A 1 80 ? 6.160 -3.955 1.196 1.00 98.31 80 LEU A C 1
ATOM 625 O O . LEU A 1 80 ? 5.902 -4.305 2.349 1.00 98.31 80 LEU A O 1
ATOM 629 N N . LYS A 1 81 ? 7.267 -3.266 0.898 1.00 97.69 81 LYS A N 1
ATOM 630 C CA . LYS A 1 81 ? 8.118 -2.698 1.953 1.00 97.69 81 LYS A CA 1
ATOM 631 C C . LYS A 1 81 ? 7.328 -1.674 2.770 1.00 97.69 81 LYS A C 1
ATOM 633 O O . LYS A 1 81 ? 6.459 -0.973 2.253 1.00 97.69 81 LYS A O 1
ATOM 638 N N . GLY A 1 82 ? 7.688 -1.525 4.046 1.00 93.44 82 GLY A N 1
ATOM 639 C CA . GLY A 1 82 ? 7.062 -0.541 4.936 1.00 93.44 82 GLY A CA 1
ATOM 640 C C . GLY A 1 82 ? 7.152 0.900 4.415 1.00 93.44 82 GLY A C 1
ATOM 641 O O . GLY A 1 82 ? 6.219 1.671 4.614 1.00 93.44 82 GLY A O 1
ATOM 642 N N . SER A 1 83 ? 8.233 1.227 3.696 1.00 94.62 83 SER A N 1
ATOM 643 C CA . SER A 1 83 ? 8.480 2.536 3.078 1.00 94.62 83 SER A CA 1
ATOM 644 C C . SER A 1 83 ? 7.758 2.763 1.747 1.00 94.62 83 SER A C 1
ATOM 646 O O . SER A 1 83 ? 7.825 3.868 1.213 1.00 94.62 83 SER A O 1
ATOM 648 N N . THR A 1 84 ? 7.108 1.745 1.178 1.00 97.88 84 THR A N 1
ATOM 649 C CA . THR A 1 84 ? 6.389 1.899 -0.088 1.00 97.88 84 THR A CA 1
ATOM 650 C C . THR A 1 84 ? 5.124 2.719 0.134 1.00 97.88 84 THR A C 1
ATOM 652 O O . THR A 1 84 ? 4.260 2.347 0.930 1.00 97.88 84 THR A O 1
ATOM 655 N N . ASN A 1 85 ? 5.029 3.831 -0.589 1.00 97.81 85 ASN A N 1
ATOM 656 C CA . ASN A 1 85 ? 3.904 4.758 -0.603 1.00 97.81 85 ASN A CA 1
ATOM 657 C C . ASN A 1 85 ? 3.527 5.099 -2.055 1.00 97.81 85 ASN A C 1
ATOM 659 O O . ASN A 1 85 ? 4.169 4.625 -2.997 1.00 97.81 85 ASN A O 1
ATOM 663 N N . GLN A 1 86 ? 2.509 5.942 -2.239 1.00 97.62 86 GLN A N 1
ATOM 664 C CA . GLN A 1 86 ? 2.030 6.311 -3.571 1.00 97.62 86 GLN A CA 1
ATOM 665 C C . GLN A 1 86 ? 3.129 6.941 -4.445 1.00 97.62 86 GLN A C 1
ATOM 667 O O . GLN A 1 86 ? 3.249 6.588 -5.613 1.00 97.62 86 GLN A O 1
ATOM 672 N N . ALA A 1 87 ? 3.989 7.791 -3.872 1.00 98.31 87 ALA A N 1
ATOM 673 C CA . ALA A 1 87 ? 5.083 8.422 -4.611 1.00 98.31 87 ALA A CA 1
ATOM 674 C C . ALA A 1 87 ? 6.091 7.393 -5.150 1.00 98.31 87 ALA A C 1
ATOM 676 O O . ALA A 1 87 ? 6.466 7.456 -6.318 1.00 98.31 87 ALA A O 1
ATOM 677 N N . ALA A 1 88 ? 6.472 6.395 -4.345 1.00 98.50 88 ALA A N 1
ATOM 678 C CA . ALA A 1 88 ? 7.357 5.319 -4.795 1.00 98.50 88 ALA A CA 1
ATOM 679 C C . ALA A 1 88 ? 6.732 4.497 -5.940 1.00 98.50 88 ALA A C 1
ATOM 681 O O . ALA A 1 88 ? 7.408 4.150 -6.911 1.00 98.50 88 ALA A O 1
ATOM 682 N N . VAL A 1 89 ? 5.428 4.213 -5.852 1.00 98.69 89 VAL A N 1
ATOM 683 C CA . VAL A 1 89 ? 4.686 3.503 -6.904 1.00 98.69 89 VAL A CA 1
ATOM 684 C C . VAL A 1 89 ? 4.613 4.334 -8.191 1.00 98.69 89 VAL A C 1
ATOM 686 O O . VAL A 1 89 ? 4.800 3.789 -9.281 1.00 98.69 89 VAL A O 1
ATOM 689 N N . ASP A 1 90 ? 4.393 5.643 -8.081 1.00 98.69 90 ASP A N 1
ATOM 690 C CA . ASP A 1 90 ? 4.336 6.559 -9.224 1.00 98.69 90 ASP A CA 1
ATOM 691 C C . ASP A 1 90 ? 5.705 6.721 -9.901 1.00 98.69 90 ASP A C 1
ATOM 693 O O . ASP A 1 90 ? 5.794 6.719 -11.131 1.00 98.69 90 ASP A O 1
ATOM 697 N N . GLU A 1 91 ? 6.790 6.779 -9.126 1.00 98.56 91 GLU A N 1
ATOM 698 C CA . GLU A 1 91 ? 8.159 6.790 -9.652 1.00 98.56 91 GLU A CA 1
ATOM 699 C C . GLU A 1 91 ? 8.488 5.509 -10.431 1.00 98.56 91 GLU A C 1
ATOM 701 O O . GLU A 1 91 ? 9.059 5.571 -11.527 1.00 98.56 91 GLU A O 1
ATOM 706 N N . ALA A 1 92 ? 8.101 4.346 -9.900 1.00 98.69 92 ALA A N 1
ATOM 707 C CA . ALA A 1 92 ? 8.259 3.068 -10.586 1.00 98.69 92 ALA A CA 1
ATOM 708 C C . ALA A 1 92 ? 7.414 3.014 -11.871 1.00 98.69 92 ALA A C 1
ATOM 710 O O . ALA A 1 92 ? 7.916 2.629 -12.928 1.00 98.69 92 ALA A O 1
ATOM 711 N N . GLN A 1 93 ? 6.162 3.480 -11.820 1.00 98.69 93 GLN A N 1
ATOM 712 C CA . GLN A 1 93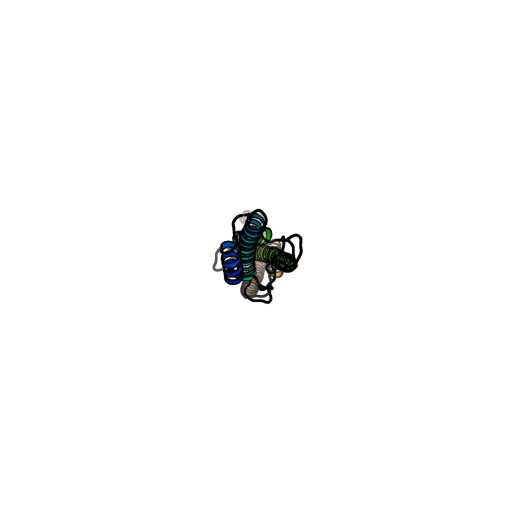 ? 5.285 3.584 -12.988 1.00 98.69 93 GLN A CA 1
ATOM 713 C C . GLN A 1 93 ? 5.886 4.482 -14.078 1.00 98.69 93 GLN A C 1
ATOM 715 O O . GLN A 1 93 ? 5.851 4.133 -15.261 1.00 98.69 93 GLN A O 1
ATOM 720 N N . ALA A 1 94 ? 6.446 5.631 -13.698 1.00 98.56 94 ALA A N 1
ATOM 721 C CA . ALA A 1 94 ? 7.082 6.555 -14.627 1.00 98.56 94 ALA A CA 1
ATOM 722 C C . ALA A 1 94 ? 8.315 5.933 -15.297 1.00 98.56 94 ALA A C 1
ATOM 724 O O . ALA A 1 94 ? 8.524 6.139 -16.493 1.00 98.56 94 ALA A O 1
ATOM 725 N N . ALA A 1 95 ? 9.105 5.143 -14.562 1.00 98.31 95 ALA A N 1
ATOM 726 C CA . ALA A 1 95 ? 10.239 4.413 -15.126 1.00 98.31 95 ALA A CA 1
ATOM 727 C C . ALA A 1 95 ? 9.785 3.329 -16.121 1.00 98.31 95 ALA A C 1
ATOM 729 O O . ALA A 1 95 ? 10.304 3.267 -17.232 1.00 98.31 95 ALA A O 1
ATOM 730 N N . VAL A 1 96 ? 8.754 2.545 -15.782 1.00 98.50 96 VAL A N 1
ATOM 731 C CA . VAL A 1 96 ? 8.175 1.531 -16.686 1.00 98.50 96 VAL A CA 1
ATOM 732 C C . VAL A 1 96 ? 7.604 2.160 -17.961 1.00 98.50 96 VAL A C 1
ATOM 734 O O . VAL A 1 96 ? 7.755 1.604 -19.050 1.00 98.50 96 VAL A O 1
ATOM 737 N N . ASN A 1 97 ? 6.991 3.344 -17.866 1.00 98.00 97 ASN A N 1
ATOM 738 C CA . ASN A 1 97 ? 6.403 4.031 -19.018 1.00 98.00 97 ASN A CA 1
ATOM 739 C C . ASN A 1 97 ? 7.430 4.403 -20.096 1.00 98.00 97 ASN A C 1
ATOM 741 O O . ASN A 1 97 ? 7.070 4.394 -21.276 1.00 98.00 97 ASN A O 1
ATOM 745 N N . LYS A 1 98 ? 8.682 4.678 -19.706 1.00 95.56 98 LYS A N 1
ATOM 746 C CA . LYS A 1 98 ? 9.785 5.007 -20.626 1.00 95.56 98 LYS A CA 1
ATOM 747 C C . LYS A 1 98 ? 10.246 3.817 -21.463 1.00 95.56 98 LYS A C 1
ATOM 749 O O . LYS A 1 98 ? 10.755 4.013 -22.559 1.00 95.56 98 LYS A O 1
ATOM 754 N N . LEU A 1 99 ? 10.029 2.592 -20.980 1.00 95.31 99 LEU A N 1
ATOM 755 C CA . LEU A 1 99 ? 10.507 1.399 -21.666 1.00 95.31 99 LEU A CA 1
ATOM 756 C C . LEU A 1 99 ? 9.813 1.205 -23.023 1.00 95.31 99 LEU A C 1
ATOM 758 O O . LEU A 1 99 ? 8.617 1.502 -23.159 1.00 95.31 99 LEU A O 1
ATOM 762 N N . PRO A 1 100 ? 10.511 0.639 -24.020 1.00 91.81 100 PRO A N 1
ATOM 763 C CA . PRO A 1 100 ? 9.867 0.160 -25.235 1.00 91.81 100 PRO A CA 1
ATOM 764 C C . PRO A 1 100 ? 8.890 -0.983 -24.919 1.00 91.81 100 PRO A C 1
ATOM 766 O O . PRO A 1 100 ? 9.006 -1.666 -23.900 1.00 91.81 100 PRO A O 1
ATOM 769 N N . ALA A 1 101 ? 7.908 -1.195 -25.796 1.00 93.94 101 ALA A N 1
ATOM 770 C CA . ALA A 1 101 ? 6.984 -2.319 -25.668 1.00 93.94 101 ALA A CA 1
ATOM 771 C C . ALA A 1 101 ? 7.739 -3.658 -25.716 1.00 93.94 101 ALA A C 1
ATOM 773 O O . ALA A 1 101 ? 8.656 -3.834 -26.520 1.00 93.94 101 ALA A O 1
ATOM 774 N N . GLY A 1 102 ? 7.342 -4.600 -24.863 1.00 93.75 102 GLY A N 1
ATOM 775 C CA . GLY A 1 102 ? 7.963 -5.914 -24.786 1.00 93.75 102 GLY A CA 1
ATOM 776 C C . GLY A 1 102 ? 7.679 -6.613 -23.462 1.00 93.75 102 GLY A C 1
ATOM 777 O O . GLY A 1 102 ? 7.196 -6.003 -22.509 1.00 93.75 102 GLY A O 1
ATOM 778 N N . ALA A 1 103 ? 8.047 -7.892 -23.394 1.00 96.19 103 ALA A N 1
ATOM 779 C CA . ALA A 1 103 ? 7.711 -8.765 -22.271 1.00 96.19 103 ALA A CA 1
ATOM 780 C C . ALA A 1 103 ? 8.185 -8.234 -20.906 1.00 96.19 103 ALA A C 1
ATOM 782 O O . ALA A 1 103 ? 7.475 -8.385 -19.915 1.00 96.19 103 ALA A O 1
ATOM 783 N N . GLU A 1 104 ? 9.356 -7.587 -20.836 1.00 95.75 104 GLU A N 1
ATOM 784 C CA . GLU A 1 104 ? 9.824 -7.011 -19.568 1.00 95.75 104 GLU A CA 1
ATOM 785 C C . GLU A 1 104 ? 8.978 -5.802 -19.151 1.00 95.75 104 GLU A C 1
ATOM 787 O O . GLU A 1 104 ? 8.612 -5.704 -17.983 1.00 95.75 104 GLU A O 1
ATOM 792 N N . LYS A 1 105 ? 8.605 -4.913 -20.085 1.00 97.38 105 LYS A N 1
ATOM 793 C CA . LYS A 1 105 ? 7.705 -3.791 -19.779 1.00 97.38 105 LYS A CA 1
ATOM 794 C C . LYS A 1 105 ? 6.366 -4.307 -19.263 1.00 97.38 105 LYS A C 1
ATOM 796 O O . LYS A 1 105 ? 5.894 -3.819 -18.241 1.00 97.38 105 LYS A O 1
ATOM 801 N N . ASP A 1 106 ? 5.802 -5.322 -19.912 1.00 98.44 106 ASP A N 1
ATOM 802 C CA . ASP A 1 106 ? 4.532 -5.926 -19.503 1.00 98.44 106 ASP A CA 1
ATOM 803 C C . ASP A 1 106 ? 4.642 -6.571 -18.112 1.00 98.44 106 ASP A C 1
ATOM 805 O O . ASP A 1 106 ? 3.779 -6.369 -17.254 1.00 98.44 106 ASP A O 1
ATOM 809 N N . ARG A 1 107 ? 5.741 -7.291 -17.840 1.00 98.38 107 ARG A N 1
ATOM 810 C CA . ARG A 1 107 ? 6.019 -7.867 -16.515 1.00 98.38 107 ARG A CA 1
ATOM 811 C C . ARG A 1 107 ? 6.092 -6.787 -15.440 1.00 98.38 107 ARG A C 1
ATOM 813 O O . ARG A 1 107 ? 5.436 -6.908 -14.407 1.00 98.38 107 ARG A O 1
ATOM 820 N N . LEU A 1 108 ? 6.885 -5.743 -15.670 1.00 98.69 108 LEU A N 1
ATOM 821 C CA . LEU A 1 108 ? 7.068 -4.656 -14.713 1.00 98.69 108 LEU A CA 1
ATOM 822 C C . LEU A 1 108 ? 5.771 -3.864 -14.511 1.00 98.69 108 LEU A C 1
ATOM 824 O O . LEU A 1 108 ? 5.440 -3.524 -13.378 1.00 98.69 108 LEU A O 1
ATOM 828 N N . GLN A 1 109 ? 4.985 -3.648 -15.567 1.00 98.69 109 GLN A N 1
ATOM 829 C CA . GLN A 1 109 ? 3.674 -3.008 -15.475 1.00 98.69 109 GLN A CA 1
ATOM 830 C C . GLN A 1 109 ? 2.701 -3.819 -14.610 1.00 98.69 109 GLN A C 1
ATOM 832 O O . GLN A 1 109 ? 1.991 -3.248 -13.781 1.00 98.69 109 GLN A O 1
ATOM 837 N N . ASN A 1 110 ? 2.690 -5.145 -14.756 1.00 98.69 110 ASN A N 1
ATOM 838 C CA . ASN A 1 110 ? 1.872 -6.022 -13.919 1.00 98.69 110 ASN A CA 1
ATOM 839 C C . ASN A 1 110 ? 2.282 -5.950 -12.442 1.00 98.69 110 ASN A C 1
ATOM 841 O O . ASN A 1 110 ? 1.417 -5.898 -11.569 1.00 98.69 110 ASN A O 1
ATOM 845 N N . LEU A 1 111 ? 3.585 -5.890 -12.156 1.00 98.75 111 LEU A N 1
ATOM 846 C CA . LEU A 1 111 ? 4.086 -5.709 -10.791 1.00 98.75 111 LEU A CA 1
ATOM 847 C C . LEU A 1 111 ? 3.708 -4.338 -10.215 1.00 98.75 111 LEU A C 1
ATOM 849 O O . LEU A 1 111 ? 3.267 -4.271 -9.073 1.00 98.75 111 LEU A O 1
ATOM 853 N N . VAL A 1 112 ? 3.794 -3.258 -10.997 1.00 98.81 112 VAL A N 1
ATOM 854 C CA . VAL A 1 112 ? 3.324 -1.928 -10.565 1.00 98.81 112 VAL A CA 1
ATOM 855 C C . VAL A 1 112 ? 1.828 -1.948 -10.244 1.00 98.81 112 VAL A C 1
ATOM 857 O O . VAL A 1 112 ? 1.414 -1.411 -9.219 1.00 98.81 112 VAL A O 1
ATOM 860 N N . ASN A 1 113 ? 1.007 -2.593 -11.076 1.00 98.69 113 ASN A N 1
ATOM 861 C CA . ASN A 1 113 ? -0.429 -2.725 -10.813 1.00 98.69 113 ASN A CA 1
ATOM 862 C C . ASN A 1 113 ? -0.694 -3.524 -9.528 1.00 98.69 113 ASN A C 1
ATOM 864 O O . ASN A 1 113 ? -1.471 -3.087 -8.684 1.00 98.69 113 ASN A O 1
ATOM 868 N N . LYS A 1 114 ? 0.030 -4.631 -9.320 1.00 98.56 114 LYS A N 1
ATOM 869 C CA . LYS A 1 114 ? -0.035 -5.402 -8.072 1.00 98.56 114 LYS A CA 1
ATOM 870 C C . LYS A 1 114 ? 0.362 -4.555 -6.858 1.00 98.56 114 LYS A C 1
ATOM 872 O O . LYS A 1 114 ? -0.294 -4.633 -5.823 1.00 98.56 114 LYS A O 1
ATOM 877 N N . ALA A 1 115 ? 1.399 -3.724 -6.979 1.00 98.62 115 ALA A N 1
ATOM 878 C CA . ALA A 1 115 ? 1.815 -2.821 -5.910 1.00 98.62 115 ALA A CA 1
ATOM 879 C C . ALA A 1 115 ? 0.726 -1.792 -5.566 1.00 98.62 115 ALA A C 1
ATOM 881 O O . ALA A 1 115 ? 0.483 -1.556 -4.385 1.00 98.62 115 ALA A O 1
ATOM 882 N N . LYS A 1 116 ? 0.029 -1.232 -6.566 1.00 98.56 116 LYS A N 1
ATOM 883 C CA . LYS A 1 116 ? -1.121 -0.331 -6.353 1.00 98.56 116 LYS A CA 1
ATOM 884 C C . LYS A 1 116 ? -2.242 -1.018 -5.574 1.00 98.56 116 LYS A C 1
ATOM 886 O O . LYS A 1 116 ? -2.740 -0.457 -4.602 1.00 98.56 116 LYS A O 1
ATOM 891 N N . ASP A 1 117 ? -2.596 -2.243 -5.956 1.00 98.31 117 ASP A N 1
ATOM 892 C CA . ASP A 1 117 ? -3.648 -3.007 -5.278 1.00 98.31 117 ASP A CA 1
ATOM 893 C C . ASP A 1 117 ? -3.276 -3.339 -3.826 1.00 98.31 117 ASP A C 1
ATOM 895 O O . ASP A 1 117 ? -4.108 -3.232 -2.925 1.00 98.31 117 ASP A O 1
ATOM 899 N N . LEU A 1 118 ? -2.021 -3.730 -3.582 1.00 98.00 118 LEU A N 1
ATOM 900 C CA . LEU A 1 118 ? -1.520 -3.995 -2.233 1.00 98.00 118 LEU A CA 1
ATOM 901 C C . LEU A 1 118 ? -1.464 -2.724 -1.380 1.00 98.00 118 LEU A C 1
ATOM 903 O O . LEU A 1 118 ? -1.816 -2.777 -0.203 1.00 98.00 118 LEU A O 1
ATOM 907 N N . LEU A 1 119 ? -1.053 -1.592 -1.959 1.00 97.69 119 LEU A N 1
ATOM 908 C CA . LEU A 1 119 ? -0.990 -0.313 -1.252 1.00 97.69 119 LEU A CA 1
ATOM 909 C C . LEU A 1 119 ? -2.390 0.134 -0.832 1.00 97.69 119 LEU A C 1
ATOM 911 O O . LEU A 1 119 ? -2.602 0.442 0.336 1.00 97.69 119 LEU A O 1
ATOM 915 N N . LYS A 1 120 ? -3.362 0.056 -1.744 1.00 97.06 120 LYS A N 1
ATOM 916 C CA . LYS A 1 120 ? -4.762 0.361 -1.443 1.00 97.06 120 LYS A CA 1
ATOM 917 C C . LYS A 1 120 ? -5.307 -0.509 -0.306 1.00 97.06 120 LYS A C 1
ATOM 919 O O . LYS A 1 120 ? -5.908 0.009 0.627 1.00 97.06 120 LYS A O 1
ATOM 924 N N . LYS A 1 121 ? -5.057 -1.824 -0.344 1.00 94.50 121 LYS A N 1
ATOM 925 C CA . LYS A 1 121 ? -5.468 -2.743 0.735 1.00 94.50 121 LYS A CA 1
ATOM 926 C C . LYS A 1 121 ? -4.818 -2.396 2.073 1.00 94.50 121 LYS A C 1
ATOM 928 O O . LYS A 1 121 ? -5.466 -2.503 3.109 1.00 94.50 121 LYS A O 1
ATOM 933 N N . LYS A 1 122 ? -3.542 -1.999 2.060 1.00 92.38 122 LYS A N 1
ATOM 934 C CA . LYS A 1 122 ? -2.823 -1.556 3.260 1.00 92.38 122 LYS A CA 1
ATOM 935 C C . LYS A 1 122 ? -3.470 -0.300 3.850 1.00 92.38 122 LYS A C 1
ATOM 937 O O . LYS A 1 122 ? -3.752 -0.279 5.041 1.00 92.38 122 LYS A O 1
ATOM 942 N N . GLU A 1 123 ? -3.751 0.704 3.023 1.00 93.00 123 GLU A N 1
ATOM 943 C CA . GLU A 1 123 ? -4.403 1.950 3.451 1.00 93.00 123 GLU A CA 1
ATOM 944 C C . GLU A 1 123 ? -5.822 1.709 3.992 1.00 93.00 123 GLU A C 1
ATOM 946 O O . GLU A 1 123 ? -6.214 2.287 5.007 1.00 93.00 123 GLU A O 1
ATOM 951 N N . GLU A 1 124 ? -6.590 0.827 3.348 1.00 92.88 124 GLU A N 1
ATOM 952 C CA . GLU A 1 124 ? -7.913 0.412 3.825 1.00 92.88 124 GLU A CA 1
ATOM 953 C C . GLU A 1 124 ? -7.822 -0.277 5.195 1.00 92.88 124 GLU A C 1
ATOM 955 O O . GLU A 1 124 ? -8.546 0.108 6.113 1.00 92.88 124 GLU A O 1
ATO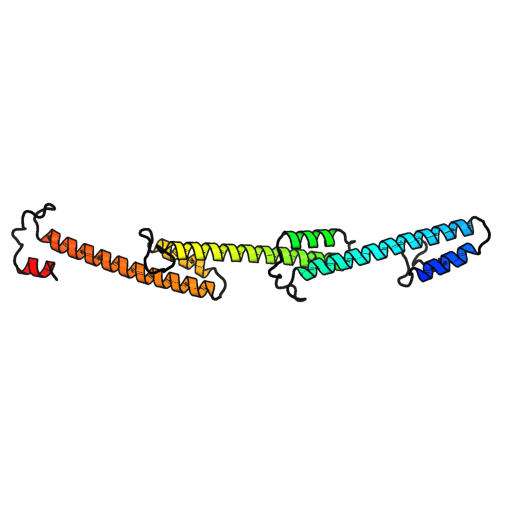M 960 N N . ALA A 1 125 ? -6.888 -1.216 5.372 1.00 90.94 125 ALA A N 1
ATOM 961 C CA . ALA A 1 125 ? -6.681 -1.904 6.646 1.00 90.94 125 ALA A CA 1
ATOM 962 C C . ALA A 1 125 ? -6.241 -0.947 7.771 1.00 90.94 125 ALA A C 1
ATOM 964 O O . ALA A 1 125 ? -6.741 -1.041 8.892 1.00 90.94 125 ALA A O 1
ATOM 965 N N . GLU A 1 126 ? -5.347 0.006 7.483 1.00 91.88 126 GLU A N 1
ATOM 966 C CA . GLU A 1 126 ? -4.930 1.039 8.444 1.00 91.88 126 GLU A CA 1
ATOM 967 C C . GLU A 1 126 ? -6.114 1.924 8.865 1.00 91.88 126 GLU A C 1
ATOM 969 O O . GLU A 1 126 ? -6.274 2.246 10.046 1.00 91.88 126 GLU A O 1
ATOM 974 N N . LYS A 1 127 ? -6.989 2.279 7.917 1.00 93.44 127 LYS A N 1
ATOM 975 C CA . LYS A 1 127 ? -8.200 3.057 8.195 1.00 93.44 127 LYS A CA 1
ATOM 976 C C . LYS A 1 127 ? -9.202 2.281 9.048 1.00 93.44 127 LYS A C 1
ATOM 978 O O . LYS A 1 127 ? -9.765 2.851 9.981 1.00 93.44 127 LYS A O 1
ATOM 983 N N . GLU A 1 128 ? -9.428 1.005 8.747 1.00 95.19 128 GLU A N 1
ATOM 984 C CA . GLU A 1 128 ? -10.303 0.139 9.543 1.00 95.19 128 GLU A CA 1
ATOM 985 C C . GLU A 1 128 ? -9.773 -0.032 10.969 1.00 95.19 128 GLU A C 1
ATOM 987 O O . GLU A 1 128 ? -10.536 0.089 11.928 1.00 95.19 128 GLU A O 1
ATOM 992 N N . GLN A 1 129 ? -8.460 -0.227 11.125 1.00 96.00 129 GLN A N 1
ATOM 993 C CA . GLN A 1 129 ? -7.813 -0.310 12.433 1.00 96.00 129 GLN A CA 1
ATOM 994 C C . GLN A 1 129 ? -7.975 0.988 13.232 1.00 96.00 129 GLN A C 1
ATOM 996 O O . GLN A 1 129 ? -8.304 0.942 14.418 1.00 96.00 129 GLN A O 1
ATOM 1001 N N . ALA A 1 130 ? -7.794 2.146 12.592 1.00 96.75 130 ALA A N 1
ATOM 1002 C CA . ALA A 1 130 ? -7.990 3.445 13.228 1.00 96.75 130 ALA A CA 1
ATOM 1003 C C . ALA A 1 130 ? -9.456 3.692 13.635 1.00 96.75 130 ALA A C 1
ATOM 1005 O O . ALA A 1 130 ? -9.702 4.191 14.734 1.00 96.75 130 ALA A O 1
ATOM 1006 N N . ASP A 1 131 ? -10.426 3.325 12.788 1.00 97.19 131 ASP A N 1
ATOM 1007 C CA . ASP A 1 131 ? -11.862 3.429 13.094 1.00 97.19 131 ASP A CA 1
ATOM 1008 C C . ASP A 1 131 ? -12.254 2.534 14.276 1.00 97.19 131 ASP A C 1
ATOM 1010 O O . ASP A 1 131 ? -12.887 3.004 15.223 1.00 97.19 131 ASP A O 1
ATOM 1014 N N . ALA A 1 132 ? -11.822 1.269 14.264 1.00 98.38 132 ALA A N 1
ATOM 1015 C CA . ALA A 1 132 ? -12.078 0.330 15.350 1.00 98.38 132 ALA A CA 1
ATOM 1016 C C . ALA A 1 132 ? -11.467 0.818 16.668 1.00 98.38 132 ALA A C 1
ATOM 1018 O O . ALA A 1 132 ? -12.162 0.882 17.681 1.00 98.38 132 ALA A O 1
ATOM 1019 N N . LYS A 1 133 ? -10.197 1.245 16.644 1.00 98.31 133 LYS A N 1
ATOM 1020 C CA . LYS A 1 133 ? -9.529 1.818 17.816 1.00 98.31 133 LYS A CA 1
ATOM 1021 C C . LYS A 1 133 ? -10.304 3.013 18.362 1.00 98.31 133 LYS A C 1
ATOM 1023 O O . LYS A 1 133 ? -10.608 3.045 19.550 1.00 98.31 133 LYS A O 1
ATOM 1028 N N . LYS A 1 134 ? -10.674 3.962 17.497 1.00 98.06 134 LYS A N 1
ATOM 1029 C CA . LYS A 1 134 ? -11.430 5.150 17.901 1.00 98.06 134 LYS A CA 1
ATOM 1030 C C . LYS A 1 134 ? -12.764 4.776 18.545 1.00 98.06 134 LYS A C 1
ATOM 1032 O O . LYS A 1 134 ? -13.067 5.295 19.610 1.00 98.06 134 LYS A O 1
ATOM 1037 N N . LYS A 1 135 ? -13.547 3.884 17.929 1.00 98.31 135 LYS A N 1
ATOM 1038 C CA . LYS A 1 135 ? -14.851 3.457 18.464 1.00 98.31 135 LYS A CA 1
ATOM 1039 C C . LYS A 1 135 ? -14.730 2.800 19.832 1.00 98.31 135 LYS A C 1
ATOM 1041 O O . LYS A 1 135 ? -15.518 3.120 20.711 1.00 98.31 135 LYS A O 1
ATOM 1046 N N . VAL A 1 136 ? -13.740 1.926 20.015 1.00 98.69 136 VAL A N 1
ATOM 1047 C CA . VAL A 1 136 ? -13.491 1.252 21.296 1.00 98.69 136 VAL A CA 1
ATOM 1048 C C . VAL A 1 136 ? -13.032 2.243 22.361 1.00 98.69 136 VAL A C 1
ATOM 1050 O O . VAL A 1 136 ? -13.595 2.263 23.451 1.00 98.69 136 VAL A O 1
ATOM 1053 N N . GLU A 1 137 ? -12.047 3.092 22.059 1.00 98.19 137 GLU A N 1
ATOM 1054 C CA . GLU A 1 137 ? -11.545 4.094 23.008 1.00 98.19 137 GLU A CA 1
ATOM 1055 C C . GLU A 1 137 ? -12.633 5.128 23.356 1.00 98.19 137 GLU A C 1
ATOM 1057 O O . GLU A 1 137 ? -12.726 5.569 24.501 1.00 98.19 137 GLU A O 1
ATOM 1062 N N . ASP A 1 138 ? -13.530 5.444 22.415 1.00 98.12 138 ASP A N 1
ATOM 1063 C CA . ASP A 1 138 ? -14.652 6.357 22.635 1.00 98.12 138 ASP A CA 1
ATOM 1064 C C . ASP A 1 138 ? -15.722 5.831 23.599 1.00 98.12 138 ASP A C 1
ATOM 1066 O O . ASP A 1 138 ? -16.507 6.645 24.095 1.00 98.12 138 ASP A O 1
ATOM 1070 N N . LEU A 1 139 ? -15.737 4.532 23.919 1.00 98.62 139 LEU A N 1
ATOM 1071 C CA . LEU A 1 139 ? -16.621 3.974 24.949 1.00 98.62 139 LEU A CA 1
ATOM 1072 C C . LEU A 1 139 ? -16.237 4.446 26.358 1.00 98.62 139 LEU A C 1
ATOM 1074 O O . LEU A 1 139 ? -17.087 4.447 27.255 1.00 98.62 139 LEU A O 1
ATOM 1078 N N . PHE A 1 140 ? -14.982 4.855 26.562 1.00 98.75 140 PHE A N 1
ATOM 1079 C CA . PHE A 1 140 ? -14.396 5.121 27.873 1.00 98.75 140 PHE A CA 1
ATOM 1080 C C . PHE A 1 140 ? -14.091 6.600 28.095 1.00 98.75 140 PHE A C 1
ATOM 1082 O O . PHE A 1 140 ? -13.874 7.369 27.162 1.00 98.75 140 PHE A O 1
ATOM 1089 N N . THR A 1 141 ? -14.067 7.026 29.355 1.00 98.00 141 THR A N 1
ATOM 1090 C CA . THR A 1 141 ? -13.776 8.426 29.708 1.00 98.00 141 THR A CA 1
ATOM 1091 C C . THR A 1 141 ? -12.316 8.811 29.493 1.00 98.00 141 THR A C 1
ATOM 1093 O O . THR A 1 141 ? -12.029 9.981 29.253 1.00 98.00 141 THR A O 1
ATOM 1096 N N . ASP A 1 142 ? -11.399 7.851 29.621 1.00 96.38 142 ASP A N 1
ATOM 1097 C CA . ASP A 1 142 ? -9.959 8.051 29.491 1.00 96.38 142 ASP A CA 1
ATOM 1098 C C . ASP A 1 142 ? -9.230 6.756 29.074 1.00 96.38 142 ASP A C 1
ATOM 1100 O O . ASP A 1 142 ? -9.827 5.689 28.919 1.00 96.38 142 ASP A O 1
ATOM 1104 N N . ASN A 1 143 ? -7.905 6.856 28.935 1.00 95.88 143 ASN A N 1
ATOM 1105 C CA . ASN A 1 143 ? -7.027 5.764 28.508 1.00 95.88 143 ASN A CA 1
ATOM 1106 C C . ASN A 1 143 ? -6.760 4.697 29.590 1.00 95.88 143 ASN A C 1
ATOM 1108 O O . ASN A 1 143 ? -5.922 3.821 29.374 1.00 95.88 143 ASN A O 1
ATOM 1112 N N . LYS A 1 144 ? -7.396 4.770 30.768 1.00 97.12 144 LYS A N 1
ATOM 1113 C CA . LYS A 1 144 ? -7.352 3.678 31.761 1.00 97.12 144 LYS A CA 1
ATOM 1114 C C . LYS A 1 144 ? -8.420 2.629 31.476 1.00 97.12 144 LYS A C 1
ATOM 1116 O O . LYS A 1 144 ? -8.302 1.488 31.916 1.00 97.12 144 LYS A O 1
ATOM 1121 N N . PHE A 1 145 ? -9.445 3.008 30.710 1.00 97.75 145 PHE A N 1
ATOM 1122 C CA . PHE A 1 145 ? -10.525 2.121 30.291 1.00 97.75 145 PHE A CA 1
ATOM 1123 C C . PHE A 1 145 ? -11.272 1.477 31.472 1.00 97.75 145 PHE A C 1
ATOM 1125 O O . PHE A 1 145 ? -11.730 0.341 31.377 1.00 97.75 145 PHE A O 1
ATOM 1132 N N . ASP A 1 146 ? -11.350 2.165 32.613 1.00 97.69 146 ASP A N 1
ATOM 1133 C CA . ASP A 1 146 ? -12.020 1.674 33.830 1.00 97.69 146 ASP A CA 1
ATOM 1134 C C . ASP A 1 146 ? -13.443 2.226 33.993 1.00 97.69 146 ASP A C 1
ATOM 1136 O O . ASP A 1 146 ? -14.244 1.664 34.737 1.00 97.69 146 ASP A O 1
ATOM 1140 N N . THR A 1 147 ? -13.773 3.298 33.268 1.00 97.88 147 THR A N 1
ATOM 1141 C CA . THR A 1 147 ? -15.054 4.004 33.377 1.00 97.88 147 THR A CA 1
ATOM 1142 C C . THR A 1 147 ? -15.623 4.283 31.992 1.00 97.88 147 THR A C 1
ATOM 1144 O O . THR A 1 147 ? -14.920 4.782 31.109 1.00 97.88 147 THR A O 1
ATOM 1147 N N . LEU A 1 148 ? -16.910 3.984 31.804 1.00 98.44 148 LEU A N 1
ATOM 1148 C CA . LEU A 1 148 ? -17.629 4.276 30.565 1.00 98.44 148 LEU A CA 1
ATOM 1149 C C . LEU A 1 148 ? -18.035 5.749 30.481 1.00 98.44 148 LEU A C 1
ATOM 1151 O O . LEU A 1 148 ? -18.386 6.367 31.489 1.00 98.44 148 LEU A O 1
ATOM 1155 N N . LYS A 1 149 ? -18.065 6.307 29.266 1.00 97.62 149 LYS A N 1
ATOM 1156 C CA . LYS A 1 149 ? -18.728 7.597 29.035 1.00 97.62 149 LYS A CA 1
ATOM 1157 C C . LYS A 1 149 ? -20.224 7.475 29.334 1.00 97.62 149 LYS A C 1
ATOM 1159 O O . LYS A 1 149 ? -20.838 6.428 29.137 1.00 97.62 149 LYS A O 1
ATOM 1164 N N . GLY A 1 150 ? -20.842 8.583 29.743 1.00 94.19 150 GLY A N 1
ATOM 1165 C CA . GLY A 1 150 ? -22.286 8.629 30.007 1.00 94.19 150 GLY A CA 1
ATOM 1166 C C . GLY A 1 150 ? -23.142 8.250 28.792 1.00 94.19 150 GLY A C 1
ATOM 1167 O O . GLY A 1 150 ? -24.204 7.661 28.962 1.00 94.19 150 GLY A O 1
ATOM 1168 N N . SER A 1 151 ? -22.649 8.531 27.581 1.00 94.69 151 SER A N 1
ATOM 1169 C CA . SER A 1 151 ? -23.292 8.190 26.306 1.00 94.69 151 SER A CA 1
ATOM 1170 C C . SER A 1 151 ? -23.129 6.729 25.884 1.00 94.69 151 SER A C 1
ATOM 1172 O O . SER A 1 151 ? -23.736 6.324 24.896 1.00 94.69 151 SER A O 1
ATOM 1174 N N . THR A 1 152 ? -22.295 5.947 26.571 1.00 97.94 152 THR A N 1
ATOM 1175 C CA . THR A 1 152 ? -22.068 4.546 26.214 1.00 97.94 152 THR A CA 1
ATOM 1176 C C . THR A 1 152 ? -23.282 3.708 26.597 1.00 97.94 152 THR A C 1
ATOM 1178 O O . THR A 1 152 ? -23.687 3.672 27.760 1.00 97.94 152 THR A O 1
ATOM 1181 N N . ASN A 1 153 ? -23.845 3.036 25.596 1.00 97.75 153 ASN A N 1
ATOM 1182 C CA . ASN A 1 153 ? -24.972 2.114 25.686 1.00 97.75 153 ASN A CA 1
ATOM 1183 C C . ASN A 1 153 ? -24.675 0.854 24.853 1.00 97.75 153 ASN A C 1
ATOM 1185 O O . ASN A 1 153 ? -23.626 0.771 24.209 1.00 97.75 153 ASN A O 1
ATOM 1189 N N . GLN A 1 154 ? -25.602 -0.108 24.837 1.00 97.62 154 GLN A N 1
ATOM 1190 C CA . GLN A 1 154 ? -25.404 -1.373 24.124 1.00 97.62 154 GLN A CA 1
ATOM 1191 C C . GLN A 1 154 ? -25.115 -1.168 22.629 1.00 97.62 154 GLN A C 1
ATOM 1193 O O . GLN A 1 154 ? -24.200 -1.787 22.100 1.00 97.62 154 GLN A O 1
ATOM 1198 N N . ALA A 1 155 ? -25.811 -0.236 21.970 1.00 98.25 155 ALA A N 1
ATOM 1199 C CA . ALA A 1 155 ? -25.595 0.046 20.552 1.00 98.25 155 ALA A CA 1
ATOM 1200 C C . ALA A 1 155 ? -24.168 0.551 20.268 1.00 98.25 155 ALA A C 1
ATOM 1202 O O . ALA A 1 155 ? -23.537 0.101 19.317 1.00 98.25 155 ALA A O 1
ATOM 1203 N N . ALA A 1 156 ? -23.625 1.432 21.116 1.00 98.44 156 ALA A N 1
ATOM 1204 C CA . ALA A 1 156 ? -22.247 1.905 20.977 1.00 98.44 156 ALA A CA 1
ATOM 1205 C C . ALA A 1 156 ? -21.226 0.763 21.144 1.00 98.44 156 ALA A C 1
ATOM 1207 O O . ALA A 1 156 ? -20.237 0.697 20.412 1.00 98.44 156 ALA A O 1
ATOM 1208 N N . VAL A 1 157 ? -21.474 -0.151 22.087 1.00 98.62 157 VAL A N 1
ATOM 1209 C CA . VAL A 1 157 ? -20.629 -1.334 22.310 1.00 98.62 157 VAL A CA 1
ATOM 1210 C C . VAL A 1 157 ? -20.698 -2.293 21.117 1.00 98.62 157 VAL A C 1
ATOM 1212 O O . VAL A 1 157 ? -19.654 -2.747 20.649 1.00 98.62 157 VAL A O 1
ATOM 1215 N N . ASP A 1 158 ? -21.893 -2.546 20.581 1.00 98.62 158 ASP A N 1
ATOM 1216 C CA . ASP A 1 158 ? -22.100 -3.412 19.415 1.00 98.62 158 ASP A CA 1
ATOM 1217 C C . ASP A 1 158 ? -21.431 -2.835 18.155 1.00 98.62 158 ASP A C 1
ATOM 1219 O O . ASP A 1 158 ? -20.812 -3.564 17.377 1.00 98.62 158 ASP A O 1
ATOM 1223 N N . GLU A 1 159 ? -21.494 -1.514 17.956 1.00 98.44 159 GLU A N 1
ATOM 1224 C CA . GLU A 1 159 ? -20.802 -0.832 16.856 1.00 98.44 159 GLU A CA 1
ATOM 1225 C C . GLU A 1 159 ? -19.275 -0.955 16.959 1.00 98.44 159 GLU A C 1
ATOM 1227 O O . GLU A 1 159 ? -18.599 -1.168 15.943 1.00 98.44 159 GLU A O 1
ATOM 1232 N N . ALA A 1 160 ? -18.726 -0.826 18.170 1.00 98.62 160 ALA A N 1
ATOM 1233 C CA . ALA A 1 160 ? -17.302 -1.009 18.422 1.00 98.62 160 ALA A CA 1
ATOM 1234 C C . ALA A 1 160 ? -16.878 -2.466 18.182 1.00 98.62 160 ALA A C 1
ATOM 1236 O O . ALA A 1 160 ? -15.898 -2.713 17.478 1.00 98.62 160 ALA A O 1
ATOM 1237 N N . GLU A 1 161 ? -17.650 -3.436 18.675 1.00 98.50 161 GLU A N 1
ATOM 1238 C CA . GLU A 1 161 ? -17.415 -4.863 18.439 1.00 98.50 161 GLU A CA 1
ATOM 1239 C C . GLU A 1 161 ? -17.455 -5.215 16.948 1.00 98.50 161 GLU A C 1
ATOM 1241 O O . GLU A 1 161 ? -16.570 -5.902 16.434 1.00 98.50 161 GLU A O 1
ATOM 1246 N N . ALA A 1 162 ? -18.445 -4.704 16.215 1.00 98.38 162 ALA A N 1
ATOM 1247 C CA . ALA A 1 162 ? -18.549 -4.913 14.777 1.00 98.38 162 ALA A CA 1
ATOM 1248 C C . ALA A 1 162 ? -17.342 -4.338 14.018 1.00 98.38 162 ALA A C 1
ATOM 1250 O O . ALA A 1 162 ? -16.913 -4.922 13.021 1.00 98.38 162 ALA A O 1
ATOM 1251 N N . ALA A 1 163 ? -16.780 -3.213 14.474 1.00 98.12 163 ALA A N 1
ATOM 1252 C CA . ALA A 1 163 ? -15.565 -2.644 13.898 1.00 98.12 163 ALA A CA 1
ATOM 1253 C C . ALA A 1 163 ? -14.328 -3.509 14.200 1.00 98.12 163 ALA A C 1
ATOM 1255 O O . ALA A 1 163 ? -13.568 -3.815 13.283 1.00 98.12 163 ALA A O 1
ATOM 1256 N N . VAL A 1 164 ? -14.163 -3.978 15.442 1.00 98.38 164 VAL A N 1
ATOM 1257 C CA . VAL A 1 164 ? -13.062 -4.878 15.841 1.00 98.38 164 VAL A CA 1
ATOM 1258 C C . VAL A 1 164 ? -13.115 -6.206 15.083 1.00 98.38 164 VAL A C 1
ATOM 1260 O O . VAL A 1 164 ? -12.087 -6.707 14.624 1.00 98.38 164 VAL A O 1
ATOM 1263 N N . ASN A 1 165 ? -14.309 -6.760 14.870 1.00 97.31 165 ASN A N 1
ATOM 1264 C CA . ASN A 1 165 ? -14.484 -8.035 14.178 1.00 97.31 165 ASN A CA 1
ATOM 1265 C C . ASN A 1 165 ? -14.000 -8.021 12.722 1.00 97.31 165 ASN A C 1
ATOM 1267 O O . ASN A 1 165 ? -13.542 -9.061 12.239 1.00 97.31 165 ASN A O 1
ATOM 1271 N N . LYS A 1 166 ? -14.038 -6.860 12.053 1.00 95.06 166 LYS A N 1
ATOM 1272 C CA . LYS A 1 166 ? -13.533 -6.677 10.681 1.00 95.06 166 LYS A CA 1
ATOM 1273 C C . LYS A 1 166 ? -12.010 -6.708 10.589 1.00 95.06 166 LYS A C 1
ATOM 1275 O O . LYS A 1 166 ? -11.484 -7.013 9.524 1.00 95.06 166 LYS A O 1
ATOM 1280 N N . LEU A 1 167 ? -11.308 -6.430 11.687 1.00 95.31 167 LEU A N 1
ATOM 1281 C CA . LEU A 1 167 ? -9.852 -6.382 11.678 1.00 95.31 167 LEU A CA 1
ATOM 1282 C C . LEU A 1 167 ? -9.245 -7.765 11.399 1.00 95.31 167 LEU A C 1
ATOM 1284 O O . LEU A 1 167 ? -9.799 -8.789 11.829 1.00 95.31 167 LEU A O 1
ATOM 1288 N N . PRO A 1 168 ? -8.078 -7.822 10.737 1.00 92.00 168 PRO A N 1
ATOM 1289 C CA . PRO A 1 168 ? -7.295 -9.046 10.662 1.00 92.00 168 PRO A CA 1
ATOM 1290 C C . PRO A 1 168 ? -6.845 -9.493 12.061 1.00 92.00 168 PRO A C 1
ATOM 1292 O O . PRO A 1 168 ? -6.747 -8.690 12.990 1.00 92.00 168 PRO A O 1
ATOM 1295 N N . ALA A 1 169 ? -6.569 -10.788 12.218 1.00 94.06 169 ALA A N 1
ATOM 1296 C CA . ALA A 1 169 ? -6.043 -11.325 13.471 1.00 94.06 169 ALA A CA 1
ATOM 1297 C C . ALA A 1 169 ? -4.685 -10.692 13.818 1.00 94.06 169 ALA A C 1
ATOM 1299 O O . ALA A 1 169 ? -3.839 -10.499 12.942 1.00 94.06 169 ALA A O 1
ATOM 1300 N N . GLY A 1 170 ? -4.473 -10.394 15.098 1.00 94.19 170 GLY A N 1
ATOM 1301 C CA . GLY A 1 170 ? -3.237 -9.799 15.588 1.00 94.19 170 GLY A CA 1
ATOM 1302 C C . GLY A 1 170 ? -3.426 -9.088 16.923 1.00 94.19 170 GLY A C 1
ATOM 1303 O O . GLY A 1 170 ? -4.548 -8.843 17.358 1.00 94.19 170 GLY A O 1
ATOM 1304 N N . ALA A 1 171 ? -2.308 -8.696 17.532 1.00 96.31 171 ALA A N 1
ATOM 1305 C CA . ALA A 1 171 ? -2.278 -8.162 18.893 1.00 96.31 171 ALA A CA 1
ATOM 1306 C C . ALA A 1 171 ? -3.195 -6.945 19.115 1.00 96.31 171 ALA A C 1
ATOM 1308 O O . ALA A 1 171 ? -3.775 -6.812 20.188 1.00 96.31 171 ALA A O 1
ATOM 1309 N N . GLU A 1 172 ? -3.354 -6.062 18.120 1.00 95.56 172 GLU A N 1
ATOM 1310 C CA . GLU A 1 172 ? -4.270 -4.922 18.267 1.00 95.56 172 GLU A CA 1
ATOM 1311 C C . GLU A 1 172 ? -5.738 -5.367 18.242 1.00 95.56 172 GLU A C 1
ATOM 1313 O O . GLU A 1 172 ? -6.522 -4.857 19.034 1.00 95.56 172 GLU A O 1
ATOM 1318 N N . LYS A 1 173 ? -6.121 -6.338 17.398 1.00 97.25 173 LYS A N 1
ATOM 1319 C CA . LYS A 1 173 ? -7.485 -6.888 17.416 1.00 97.25 173 LYS A CA 1
ATOM 1320 C C . LYS A 1 173 ? -7.787 -7.518 18.772 1.00 97.25 173 LYS A C 1
ATOM 1322 O O . LYS A 1 173 ? -8.834 -7.228 19.340 1.00 97.25 173 LYS A O 1
ATOM 1327 N N . ASP A 1 174 ? -6.857 -8.314 19.295 1.00 98.25 174 ASP A N 1
ATOM 1328 C CA . ASP A 1 174 ? -7.006 -8.979 20.591 1.00 98.25 174 ASP A CA 1
ATOM 1329 C C . ASP A 1 174 ? -7.153 -7.944 21.720 1.00 98.25 174 ASP A C 1
ATOM 1331 O O . ASP A 1 174 ? -8.121 -7.980 22.478 1.00 98.25 174 ASP A O 1
ATOM 1335 N N . ARG A 1 175 ? -6.273 -6.932 21.754 1.00 98.12 175 ARG A N 1
ATOM 1336 C CA . ARG A 1 175 ? -6.354 -5.818 22.711 1.00 98.12 175 ARG A CA 1
ATOM 1337 C C . ARG A 1 175 ? -7.688 -5.073 22.627 1.00 98.12 175 ARG A C 1
ATOM 1339 O O . ARG A 1 175 ? -8.278 -4.754 23.657 1.00 98.12 175 ARG A O 1
ATOM 1346 N N . LEU A 1 176 ? -8.150 -4.739 21.421 1.00 98.62 176 LEU A N 1
ATOM 1347 C CA . LEU A 1 176 ? -9.414 -4.025 21.244 1.00 98.62 176 LEU A CA 1
ATOM 1348 C C . LEU A 1 176 ? -10.613 -4.902 21.632 1.00 98.62 176 LEU A C 1
ATOM 1350 O O . LEU A 1 176 ? -11.564 -4.390 22.218 1.00 98.62 176 LEU A O 1
ATOM 1354 N N . GLN A 1 177 ? -10.559 -6.211 21.377 1.00 98.50 177 GLN A N 1
ATOM 1355 C CA . GLN A 1 177 ? -11.595 -7.154 21.794 1.00 98.50 177 GLN A CA 1
ATOM 1356 C C . GLN A 1 177 ? -11.683 -7.266 23.323 1.00 98.50 177 GLN A C 1
ATOM 1358 O O . GLN A 1 177 ? -12.786 -7.275 23.871 1.00 98.50 177 GLN A O 1
ATOM 1363 N N . ASP A 1 178 ? -10.547 -7.282 24.021 1.00 98.62 178 ASP A N 1
ATOM 1364 C CA . ASP A 1 178 ? -10.513 -7.267 25.487 1.00 98.62 178 ASP A CA 1
ATOM 1365 C C . ASP A 1 178 ? -11.154 -5.995 26.056 1.00 98.62 178 ASP A C 1
ATOM 1367 O O . ASP A 1 178 ? -11.927 -6.052 27.015 1.00 98.62 178 ASP A O 1
ATOM 1371 N N . LEU A 1 179 ? -10.893 -4.842 25.435 1.00 98.75 179 LEU A N 1
ATOM 1372 C CA . LEU A 1 179 ? -11.526 -3.579 25.817 1.00 98.75 179 LEU A CA 1
ATOM 1373 C C . LEU A 1 179 ? -13.035 -3.580 25.546 1.00 98.75 179 LEU A C 1
ATOM 1375 O O . LEU A 1 179 ? -13.796 -3.109 26.388 1.00 98.75 179 LEU A O 1
ATOM 1379 N N . VAL A 1 180 ? -13.490 -4.146 24.425 1.00 98.75 180 VAL A N 1
ATOM 1380 C CA . VAL A 1 180 ? -14.926 -4.332 24.149 1.00 98.75 180 VAL A CA 1
ATOM 1381 C C . VAL A 1 180 ? -15.575 -5.203 25.227 1.00 98.75 180 VAL A C 1
ATOM 1383 O O . VAL A 1 180 ? -16.621 -4.837 25.762 1.00 98.75 180 VAL A O 1
ATOM 1386 N N . ASN A 1 181 ? -14.948 -6.320 25.601 1.00 98.69 181 ASN A N 1
ATOM 1387 C CA . ASN A 1 181 ? -15.459 -7.203 26.653 1.00 98.69 181 ASN A CA 1
ATOM 1388 C C . ASN A 1 181 ? -15.524 -6.484 28.008 1.00 98.69 181 ASN A C 1
ATOM 1390 O O . ASN A 1 181 ? -16.540 -6.546 28.698 1.00 98.69 181 ASN A O 1
ATOM 1394 N N . LYS A 1 182 ? -14.490 -5.708 28.348 1.00 98.62 182 LYS A N 1
ATOM 1395 C CA . LYS A 1 182 ? -14.489 -4.869 29.552 1.00 98.62 182 LYS A CA 1
ATOM 1396 C C . LYS A 1 182 ? -15.615 -3.832 29.531 1.00 98.62 182 LYS A C 1
ATOM 1398 O O . LYS A 1 182 ? -16.257 -3.609 30.555 1.00 98.62 182 LYS A O 1
ATOM 1403 N N . ALA A 1 183 ? -15.884 -3.213 28.380 1.00 98.62 183 ALA A N 1
ATOM 1404 C CA . ALA A 1 183 ? -16.987 -2.268 28.238 1.00 98.62 183 ALA A CA 1
ATOM 1405 C C . ALA A 1 183 ? -18.351 -2.940 28.457 1.00 98.62 183 ALA A C 1
ATOM 1407 O O . ALA A 1 183 ? -19.193 -2.366 29.146 1.00 98.62 183 ALA A O 1
ATOM 1408 N N . LYS A 1 184 ? -18.551 -4.164 27.945 1.00 98.56 184 LYS A N 1
ATOM 1409 C CA . LYS A 1 184 ? -19.763 -4.966 28.195 1.00 98.56 184 LYS A CA 1
ATOM 1410 C C . LYS A 1 184 ? -19.969 -5.225 29.687 1.00 98.56 184 LYS A C 1
ATOM 1412 O O . LYS A 1 184 ? -21.061 -4.995 30.202 1.00 98.56 184 LYS A O 1
ATOM 1417 N N . ASP A 1 185 ? -18.916 -5.632 30.393 1.00 98.50 185 ASP A N 1
ATOM 1418 C CA . ASP A 1 185 ? -18.984 -5.899 31.834 1.00 98.50 185 ASP A CA 1
ATOM 1419 C C . ASP A 1 185 ? -19.311 -4.639 32.645 1.00 98.50 185 ASP A C 1
ATOM 1421 O O . ASP A 1 185 ? -20.117 -4.680 33.578 1.00 98.50 185 ASP A O 1
ATOM 1425 N N . LEU A 1 186 ? -18.697 -3.504 32.299 1.00 98.38 186 LEU A N 1
ATOM 1426 C CA . LEU A 1 186 ? -18.973 -2.222 32.950 1.00 98.38 186 LEU A CA 1
ATOM 1427 C C . LEU A 1 186 ? -20.390 -1.720 32.657 1.00 98.38 186 LEU A C 1
ATOM 1429 O O . LEU A 1 186 ? -21.033 -1.182 33.558 1.00 98.38 186 LEU A O 1
ATOM 1433 N N . LEU A 1 187 ? -20.882 -1.901 31.429 1.00 98.06 187 LEU A N 1
ATOM 1434 C CA . LEU A 1 187 ? -22.232 -1.495 31.045 1.00 98.06 187 LEU A CA 1
ATOM 1435 C C . LEU A 1 187 ? -23.270 -2.300 31.824 1.00 98.06 187 LEU A C 1
ATOM 1437 O O . LEU A 1 187 ? -24.155 -1.712 32.435 1.00 98.06 187 LEU A O 1
ATOM 1441 N N . LYS A 1 188 ? -23.092 -3.622 31.904 1.00 97.94 188 LYS A N 1
ATOM 1442 C CA . LYS A 1 188 ? -23.961 -4.494 32.695 1.00 97.94 188 LYS A CA 1
ATOM 1443 C C . LYS A 1 188 ? -24.001 -4.079 34.170 1.00 97.94 188 LYS A C 1
ATOM 1445 O O . LYS A 1 188 ? -25.079 -3.943 34.736 1.00 97.94 188 LYS A O 1
ATOM 1450 N N . LYS A 1 189 ? -22.841 -3.811 34.782 1.00 97.06 189 LYS A N 1
ATOM 1451 C CA . LYS A 1 189 ? -22.768 -3.325 36.174 1.00 97.06 189 LYS A CA 1
ATOM 1452 C C . LYS A 1 189 ? -23.475 -1.984 36.364 1.00 97.06 189 LYS A C 1
ATOM 1454 O O . LYS A 1 189 ? -24.102 -1.764 37.395 1.00 97.06 189 LYS A O 1
ATOM 1459 N N . LYS A 1 190 ? -23.357 -1.078 35.389 1.00 94.75 190 LYS A N 1
ATOM 1460 C CA . LYS A 1 190 ? -24.047 0.216 35.405 1.00 94.75 190 LYS A CA 1
ATOM 1461 C C . LYS A 1 190 ? -25.565 0.025 35.351 1.00 94.75 190 LYS A C 1
ATOM 1463 O O . LYS A 1 190 ? -26.261 0.626 36.157 1.00 94.75 190 LYS A O 1
ATOM 1468 N N . GLU A 1 191 ? -26.059 -0.827 34.457 1.00 93.81 191 GLU A N 1
ATOM 1469 C CA . GLU A 1 191 ? -27.490 -1.136 34.332 1.00 93.81 191 GLU A CA 1
ATOM 1470 C C . GLU A 1 191 ? -28.049 -1.808 35.596 1.00 93.81 191 GLU A C 1
ATOM 1472 O O . GLU A 1 191 ? -29.138 -1.462 36.052 1.00 93.81 191 GLU A O 1
ATOM 1477 N N . GLU A 1 192 ? -27.292 -2.728 36.201 1.00 95.44 192 GLU A N 1
ATOM 1478 C CA . GLU A 1 192 ? -27.642 -3.353 37.482 1.00 95.44 192 GLU A CA 1
ATOM 1479 C C . GLU A 1 192 ? -27.728 -2.308 38.606 1.00 95.44 192 GLU A C 1
ATOM 1481 O O . GLU A 1 192 ? -28.742 -2.241 39.300 1.00 95.44 192 GLU A O 1
ATOM 1486 N N . ALA A 1 193 ? -26.731 -1.426 38.727 1.00 93.38 193 ALA A N 1
ATOM 1487 C CA . ALA A 1 193 ? -26.731 -0.360 39.729 1.00 93.38 193 ALA A CA 1
ATOM 1488 C C . ALA A 1 193 ? -27.859 0.667 39.513 1.00 93.38 193 ALA A C 1
ATOM 1490 O O . ALA A 1 193 ? -28.461 1.140 40.476 1.00 93.38 193 ALA A O 1
ATOM 1491 N N . GLU A 1 194 ? -28.171 1.021 38.262 1.00 92.88 194 GLU A N 1
ATOM 1492 C CA . GLU A 1 194 ? -29.293 1.910 37.929 1.00 92.88 194 GLU A CA 1
ATOM 1493 C C . GLU A 1 194 ? -30.637 1.279 38.304 1.00 92.88 194 GLU A C 1
ATOM 1495 O O . GLU A 1 194 ? -31.512 1.961 38.844 1.00 92.88 194 GLU A O 1
ATOM 1500 N N . LYS A 1 195 ? -30.792 -0.029 38.076 1.00 93.69 195 LYS A N 1
ATOM 1501 C CA . LYS A 1 195 ? -31.982 -0.773 38.489 1.00 93.69 195 LYS A CA 1
ATOM 1502 C C . LYS A 1 195 ? -32.120 -0.818 40.010 1.00 93.69 195 LYS A C 1
ATOM 1504 O O . LYS A 1 195 ? -33.192 -0.510 40.519 1.00 93.69 195 LYS A O 1
ATOM 1509 N N . GLU A 1 196 ? -31.047 -1.137 40.731 1.00 93.75 196 GLU A N 1
ATOM 1510 C CA . GLU A 1 196 ? -31.044 -1.145 42.200 1.00 93.75 196 GLU A CA 1
ATOM 1511 C C . GLU A 1 196 ? -31.394 0.234 42.776 1.00 93.75 196 GLU A C 1
ATOM 1513 O O . GLU A 1 196 ? -32.207 0.337 43.695 1.00 93.75 196 GLU A O 1
ATOM 1518 N N . GLN A 1 197 ? -30.852 1.313 42.198 1.00 92.81 197 GLN A N 1
ATOM 1519 C CA . GLN A 1 197 ? -31.207 2.679 42.590 1.00 92.81 197 GLN A CA 1
ATOM 1520 C C . GLN A 1 197 ? -32.678 3.004 42.312 1.00 92.81 197 GLN A C 1
ATOM 1522 O O . GLN A 1 197 ? -33.327 3.638 43.146 1.00 92.81 197 GLN A O 1
ATOM 1527 N N . ALA A 1 198 ? -33.216 2.590 41.162 1.00 92.81 198 ALA A N 1
ATOM 1528 C CA . ALA A 1 198 ? -34.623 2.793 40.828 1.00 92.81 198 ALA A CA 1
ATOM 1529 C C . ALA A 1 198 ? -35.555 2.021 41.778 1.00 92.81 198 ALA A C 1
ATOM 1531 O O . ALA A 1 198 ? -36.540 2.588 42.256 1.00 92.81 198 ALA A O 1
ATOM 1532 N N . ASP A 1 199 ? -35.220 0.770 42.098 1.00 91.44 199 ASP A N 1
ATOM 1533 C CA . ASP A 1 199 ? -35.977 -0.070 43.028 1.00 91.44 199 ASP A CA 1
ATOM 1534 C C . ASP A 1 199 ? -35.948 0.518 44.449 1.00 91.44 199 ASP A C 1
ATOM 1536 O O . ASP A 1 199 ? -37.000 0.671 45.075 1.00 91.44 199 ASP A O 1
ATOM 1540 N N . ALA A 1 200 ? -34.774 0.936 44.938 1.00 91.00 200 ALA A N 1
ATOM 1541 C CA . ALA A 1 200 ? -34.631 1.597 46.237 1.00 91.00 200 ALA A CA 1
ATOM 1542 C C . ALA A 1 200 ? -35.423 2.912 46.298 1.00 91.00 200 ALA A C 1
ATOM 1544 O O . ALA A 1 200 ? -36.176 3.149 47.244 1.00 91.00 200 ALA A O 1
ATOM 1545 N N . LYS A 1 201 ? -35.318 3.748 45.257 1.00 91.19 201 LYS A N 1
ATOM 1546 C CA . LYS A 1 201 ? -36.081 4.996 45.150 1.00 91.19 201 LYS A CA 1
ATOM 1547 C C . LYS A 1 201 ? -37.585 4.732 45.208 1.00 91.19 201 LYS A C 1
ATOM 1549 O O . LYS A 1 201 ? -38.283 5.408 45.958 1.00 91.19 201 LYS A O 1
ATOM 1554 N N . LYS A 1 202 ? -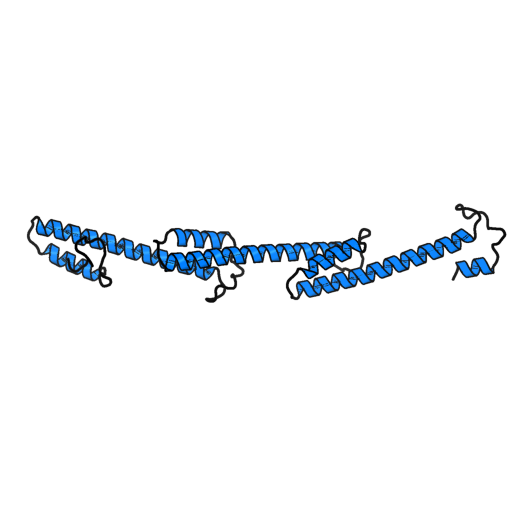38.073 3.726 44.477 1.00 90.88 202 LYS A N 1
ATOM 1555 C CA . LYS A 1 202 ? -39.486 3.342 44.480 1.00 90.88 202 LYS A CA 1
ATOM 1556 C C . LYS A 1 202 ? -39.946 2.867 45.860 1.00 90.88 202 LYS A C 1
ATOM 1558 O O . LYS A 1 202 ? -40.998 3.305 46.313 1.00 90.88 202 LYS A O 1
ATOM 1563 N N . LYS A 1 203 ? -39.171 2.010 46.538 1.00 90.31 203 LYS A N 1
ATOM 1564 C CA . LYS A 1 203 ? -39.486 1.563 47.907 1.00 90.31 203 LYS A CA 1
ATOM 1565 C C . LYS A 1 203 ? -39.628 2.751 48.865 1.00 90.31 203 LYS A C 1
ATOM 1567 O O . LYS A 1 203 ? -40.571 2.784 49.648 1.00 90.31 203 LYS A O 1
ATOM 1572 N N . VAL A 1 204 ? -38.729 3.737 48.774 1.00 91.31 204 VAL A N 1
ATOM 1573 C CA . VAL A 1 204 ? -38.798 4.960 49.591 1.00 91.31 204 VAL A CA 1
ATOM 1574 C C . VAL A 1 204 ? -40.015 5.812 49.225 1.00 91.31 204 VAL A C 1
ATOM 1576 O O . VAL A 1 204 ? -40.760 6.205 50.117 1.00 91.31 204 VAL A O 1
ATOM 1579 N N . GLU A 1 205 ? -40.255 6.072 47.937 1.00 92.12 205 GLU A N 1
ATOM 1580 C CA . GLU A 1 205 ? -41.428 6.823 47.456 1.00 92.12 205 GLU A CA 1
ATOM 1581 C C . GLU A 1 205 ? -42.749 6.165 47.881 1.00 92.12 205 GLU A C 1
ATOM 1583 O O . GLU A 1 205 ? -43.701 6.855 48.248 1.00 92.12 205 GLU A O 1
ATOM 1588 N N . ASP A 1 206 ? -42.802 4.831 47.925 1.00 92.50 206 ASP A N 1
ATOM 1589 C CA . ASP A 1 206 ? -43.995 4.086 48.312 1.00 92.50 206 ASP A CA 1
ATOM 1590 C C . ASP A 1 206 ? -44.404 4.281 49.787 1.00 92.50 206 ASP A C 1
ATOM 1592 O O . ASP A 1 206 ? -45.571 4.029 50.108 1.00 92.50 206 ASP A O 1
ATOM 1596 N N . LEU A 1 207 ? -43.522 4.796 50.655 1.00 94.12 207 LEU A N 1
ATOM 1597 C CA . LEU A 1 207 ? -43.836 5.126 52.054 1.00 94.12 207 LEU A CA 1
ATOM 1598 C C . LEU A 1 207 ? -44.656 6.420 52.209 1.00 94.12 207 LEU A C 1
ATOM 1600 O O . LEU A 1 207 ? -45.313 6.600 53.242 1.00 94.12 207 LEU A O 1
ATOM 1604 N N . PHE A 1 208 ? -44.643 7.307 51.209 1.00 95.75 208 PHE A N 1
ATOM 1605 C CA . PHE A 1 208 ? -45.198 8.663 51.294 1.00 95.75 208 PHE A CA 1
ATOM 1606 C C . PHE A 1 208 ? -46.421 8.858 50.399 1.00 95.75 208 PHE A C 1
ATOM 1608 O O . PHE A 1 208 ? -46.590 8.201 49.375 1.00 95.75 208 PHE A O 1
ATOM 1615 N N . THR A 1 209 ? -47.323 9.757 50.789 1.00 93.81 209 THR A N 1
ATOM 1616 C CA . THR A 1 209 ? -48.527 10.052 49.996 1.00 93.81 209 THR A CA 1
ATOM 1617 C C . THR A 1 209 ? -48.226 10.847 48.730 1.00 93.81 209 THR A C 1
ATOM 1619 O O . THR A 1 209 ? -49.031 10.814 47.801 1.00 93.81 209 THR A O 1
ATOM 1622 N N . ASP A 1 210 ? -47.106 11.574 48.694 1.00 89.62 210 ASP A N 1
ATOM 1623 C CA . ASP A 1 210 ? -46.677 12.371 47.548 1.00 89.62 210 ASP A CA 1
ATOM 1624 C C . ASP A 1 210 ? -45.141 12.504 47.450 1.00 89.62 210 ASP A C 1
ATOM 1626 O O . ASP A 1 210 ? -44.387 12.030 48.301 1.00 89.62 210 ASP A O 1
ATOM 1630 N N . ASN A 1 211 ? -44.685 13.191 46.398 1.00 88.56 211 ASN A N 1
ATOM 1631 C CA . ASN A 1 211 ? -43.266 13.402 46.093 1.00 88.56 211 ASN A CA 1
ATOM 1632 C C . ASN A 1 211 ? -42.601 14.510 46.934 1.00 88.56 211 ASN A C 1
ATOM 1634 O O . ASN A 1 211 ? -41.460 14.879 46.651 1.00 88.56 211 ASN A O 1
ATOM 1638 N N . LYS A 1 212 ? -43.299 15.111 47.908 1.00 91.00 212 LYS A N 1
ATOM 1639 C CA . LYS A 1 212 ? -42.685 16.063 48.850 1.00 91.00 212 LYS A CA 1
ATOM 1640 C C . LYS A 1 212 ? -42.071 15.355 50.046 1.00 91.00 212 LYS A C 1
ATOM 1642 O O . LYS A 1 212 ? -41.302 15.981 50.771 1.00 91.00 212 LYS A O 1
ATOM 1647 N N . PHE A 1 213 ? -42.392 14.073 50.229 1.00 90.75 213 PHE A N 1
ATOM 1648 C CA . PHE A 1 213 ? -41.884 13.249 51.320 1.00 90.75 213 PHE A CA 1
ATOM 1649 C C . PHE A 1 213 ? -42.195 13.838 52.712 1.00 90.75 213 PHE A C 1
ATOM 1651 O O . PHE A 1 213 ? -41.429 13.652 53.654 1.00 90.75 213 PHE A O 1
ATOM 1658 N N . ASP A 1 214 ? -43.311 14.568 52.849 1.00 93.50 214 ASP A N 1
ATOM 1659 C CA . ASP A 1 214 ? -43.717 15.228 54.100 1.00 93.50 214 ASP A CA 1
ATOM 1660 C C . ASP A 1 214 ? -44.810 14.464 54.870 1.00 93.50 214 ASP A C 1
ATOM 1662 O O . ASP A 1 214 ? -44.968 14.650 56.078 1.00 93.50 214 ASP A O 1
ATOM 1666 N N . THR A 1 215 ? -45.525 13.562 54.192 1.00 94.69 215 THR A N 1
ATOM 1667 C CA . THR A 1 215 ? -46.681 12.847 54.737 1.00 94.69 215 THR A CA 1
ATOM 1668 C C . THR A 1 215 ? -46.591 11.355 54.414 1.00 94.69 215 THR A C 1
ATOM 1670 O O . THR A 1 215 ? -46.490 10.963 53.251 1.00 94.69 215 THR A O 1
ATOM 1673 N N . LEU A 1 216 ? -46.636 10.500 55.441 1.00 95.06 216 LEU A N 1
ATOM 1674 C CA . LEU A 1 216 ? -46.631 9.042 55.275 1.00 95.06 216 LEU A CA 1
ATOM 1675 C C . LEU A 1 216 ? -48.001 8.526 54.822 1.00 95.06 216 LEU A C 1
ATOM 1677 O O . LEU A 1 216 ? -49.042 9.033 55.248 1.00 95.06 216 LEU A O 1
ATOM 1681 N N . LYS A 1 217 ? -48.016 7.466 54.005 1.00 93.88 217 LYS A N 1
ATOM 1682 C CA . LYS A 1 217 ? -49.260 6.740 53.716 1.00 93.88 217 LYS A CA 1
ATOM 1683 C C . LYS A 1 217 ? -49.806 6.125 55.005 1.00 93.88 217 LYS A C 1
ATOM 1685 O O . LYS A 1 217 ? -49.054 5.639 55.843 1.00 93.88 217 LYS A O 1
ATOM 1690 N N . GLY A 1 218 ? -51.131 6.052 55.131 1.00 90.38 218 GLY A N 1
ATOM 1691 C CA . GLY A 1 218 ? -51.778 5.413 56.287 1.00 90.38 218 GLY A CA 1
ATOM 1692 C C . GLY A 1 218 ? -51.460 3.917 56.442 1.00 90.38 218 GLY A C 1
ATOM 1693 O O . GLY A 1 218 ? -51.648 3.360 57.517 1.00 90.38 218 GLY A O 1
ATOM 1694 N N . SER A 1 219 ? -50.967 3.271 55.381 1.00 90.25 219 SER A N 1
ATOM 1695 C CA . SER A 1 219 ? -50.481 1.887 55.393 1.00 90.25 219 SER A CA 1
ATOM 1696 C C . SER A 1 219 ? -49.022 1.741 55.839 1.00 90.25 219 SER A C 1
ATOM 1698 O O . SER A 1 219 ? -48.568 0.615 56.027 1.00 90.25 219 SER A O 1
ATOM 1700 N N . THR A 1 220 ? -48.273 2.838 55.977 1.00 94.69 220 THR A N 1
ATOM 1701 C CA . THR A 1 220 ? -46.856 2.800 56.347 1.00 94.69 220 THR A CA 1
ATOM 1702 C C . THR A 1 220 ? -46.712 2.458 57.827 1.00 94.69 220 THR A C 1
ATOM 1704 O O . THR A 1 220 ? -47.114 3.220 58.704 1.00 94.69 220 THR A O 1
ATOM 1707 N N . ASN A 1 221 ? -46.133 1.292 58.105 1.00 93.75 221 ASN A N 1
ATOM 1708 C CA . ASN A 1 221 ? -45.810 0.801 59.443 1.00 93.75 221 ASN A CA 1
ATOM 1709 C C . ASN A 1 221 ? -44.305 0.489 59.541 1.00 93.75 221 ASN A C 1
ATOM 1711 O O . ASN A 1 221 ? -43.577 0.637 58.561 1.00 93.75 221 ASN A O 1
ATOM 1715 N N . GLN A 1 222 ? -43.833 0.043 60.711 1.00 93.31 222 GLN A N 1
ATOM 1716 C CA . GLN A 1 222 ? -42.411 -0.267 60.907 1.00 93.31 222 GLN A CA 1
ATOM 1717 C C . GLN A 1 222 ? -41.897 -1.321 59.915 1.00 93.31 222 GLN A C 1
ATOM 1719 O O . GLN A 1 222 ? -40.819 -1.151 59.366 1.00 93.31 222 GLN A O 1
ATOM 1724 N N . ALA A 1 223 ? -42.694 -2.351 59.612 1.00 92.75 223 ALA A N 1
ATOM 1725 C CA . ALA A 1 223 ? -42.302 -3.381 58.650 1.00 92.75 223 ALA A CA 1
ATOM 1726 C C . ALA A 1 223 ? -42.086 -2.813 57.234 1.00 92.75 223 ALA A C 1
ATOM 1728 O O . ALA A 1 223 ? -41.137 -3.204 56.563 1.00 92.75 223 ALA A O 1
ATOM 1729 N N . ALA A 1 224 ? -42.918 -1.862 56.796 1.00 91.12 224 ALA A N 1
ATOM 1730 C CA . ALA A 1 224 ? -42.741 -1.183 55.511 1.00 91.12 224 ALA A CA 1
ATOM 1731 C C . ALA A 1 224 ? -41.462 -0.324 55.477 1.00 91.12 224 ALA A C 1
ATOM 1733 O O . ALA A 1 224 ? -40.787 -0.259 54.452 1.00 91.12 224 ALA A O 1
ATOM 1734 N N . VAL A 1 225 ? -41.109 0.314 56.599 1.00 91.31 225 VAL A N 1
ATOM 1735 C CA . VAL A 1 225 ? -39.852 1.072 56.734 1.00 91.31 225 VAL A CA 1
ATOM 1736 C C . VAL A 1 225 ? -38.643 0.135 56.689 1.00 91.31 225 VAL A C 1
ATOM 1738 O O . VAL A 1 225 ? -37.683 0.423 55.977 1.00 91.31 225 VAL A O 1
ATOM 1741 N N . ASP A 1 226 ? -38.710 -1.000 57.388 1.00 92.81 226 ASP A N 1
ATOM 1742 C CA . ASP A 1 226 ? -37.636 -1.996 57.417 1.00 92.81 226 ASP A CA 1
ATOM 1743 C C . ASP A 1 226 ? -37.401 -2.607 56.018 1.00 92.81 226 ASP A C 1
ATOM 1745 O O . ASP A 1 226 ? -36.258 -2.766 55.594 1.00 92.81 226 ASP A O 1
ATOM 1749 N N . GLU A 1 227 ? -38.464 -2.886 55.251 1.00 89.56 227 GLU A N 1
ATOM 1750 C CA . GLU A 1 227 ? -38.374 -3.384 53.866 1.00 89.56 227 GLU A CA 1
ATOM 1751 C C . GLU A 1 227 ? -37.740 -2.367 52.898 1.00 89.56 227 GLU A C 1
ATOM 1753 O O . GLU A 1 227 ? -37.045 -2.751 51.951 1.00 89.56 227 GLU A O 1
ATOM 1758 N N . ALA A 1 228 ? -37.966 -1.071 53.132 1.00 89.00 228 ALA A N 1
ATOM 1759 C CA . ALA A 1 228 ? -37.371 0.012 52.353 1.00 89.00 228 ALA A CA 1
ATOM 1760 C C . ALA A 1 228 ? -35.886 0.254 52.676 1.00 89.00 228 ALA A C 1
ATOM 1762 O O . ALA A 1 228 ? -35.171 0.799 51.837 1.00 89.00 228 ALA A O 1
ATOM 1763 N N . GLN A 1 229 ? -35.424 -0.141 53.868 1.00 85.44 229 GLN A N 1
ATOM 1764 C CA . GLN A 1 229 ? -34.020 -0.036 54.290 1.00 85.44 229 GLN A CA 1
ATOM 1765 C C . GLN A 1 229 ? -33.149 -1.232 53.874 1.00 85.44 229 GLN A C 1
ATOM 1767 O O . GLN A 1 229 ? -31.924 -1.106 53.906 1.00 85.44 229 GLN A O 1
ATOM 1772 N N . ALA A 1 230 ? -33.764 -2.364 53.518 1.00 74.56 230 ALA A N 1
ATOM 1773 C CA . ALA A 1 230 ? -33.099 -3.591 53.077 1.00 74.56 230 ALA A CA 1
ATOM 1774 C C . ALA A 1 230 ? -32.820 -3.610 51.566 1.00 74.56 230 ALA A C 1
ATOM 1776 O O . ALA A 1 230 ? -31.691 -4.014 51.213 1.00 74.56 230 ALA A O 1
#

Radius of gyration: 40.22 Å; chains: 1; bounding box: 94×29×114 Å